Protein 6T0Y (pdb70)

GO terms:
  GO:0004731 purine-nucleoside phosphorylase activity (F, IDA)
  GO:0017061 S-methyl-5-thioadenosine phosphorylase activity (F, IDA)
  GO:0004000 adenosine deaminase activity (F, IDA)

Nearest PDB structures (foldseek):
  6t0y-assembly1_A  TM=1.004E+00  e=3.993E-66  Geobacillus stearothermophilus
  7fbg-assembly1_A  TM=9.798E-01  e=3.174E-40  Bacillus cereus ATCC 14579
  6dzd-assembly2_B  TM=9.592E-01  e=5.217E-40  Bacillus licheniformis
  7f3v-assembly4_D  TM=8.647E-01  e=2.049E-24  Escherichia coli
  1xfj-assembly1_A  TM=8.871E-01  e=2.459E-23  Caulobacter vibrioides

Foldseek 3Di:
DFQFDDDPDFWTARNDVLQPQKGWTKGWQADFPWDDQAHGLFQDPPQPTDLVRNLRSLCVVCVVSVQGLQQEAAALQPQAQDEEEDDSVRRPQCSRPVVRHHYDFFKYKYQDFSHKYKYWDAAWKWKWKDLNVSSMIMIGTHDLRNLLNLNLLVVLVCCCPVVVDHLQSMAMEIDAHAFLVQDKDFPVSQVSLVVLADPVDDAQWDAPDVGIISGGVQVSSVRNSVVSPNDPVRYHYGPHYSLVPVVTGHHCRNSVRRHGIMMTIIGGHD

Secondary structure (DSSP, 8-state):
--SEEE-SSSEEEE--GGGTTSEEEEE-S-SSS--GGG-S----SSSS--HHHHHHHHHHHHHHHT--GGGEE-B---SS--EEE--GGGTTTTTS-GGGSBTT-SEEEESSSS-EEEEEESSSEEEEEEETTTTEEEEEEE-HHHHHTTHHHHHHHHHHHTT---GGG-EEEE--B--TTT-EE-HHHHHHHGGGS-TTPPPSEEEEETTEEEE-HHHHHHHHHHHTT--GGGEEE---BTTT-TTT---TTTTTT----EEEEEE---

Organism: Geobacillus stearothermophilus (strain DSM 13240 / CIP 106956 / 10) (NCBI:txid272567)

Structure (mmCIF, N/CA/C/O backbone):
data_6T0Y
#
_entry.id   6T0Y
#
_cell.length_a   41.780
_cell.length_b   48.636
_cell.length_c   134.750
_cell.angle_alpha   90.000
_cell.angle_beta   90.000
_cell.angle_gamma   90.000
#
_symmetry.space_group_name_H-M   'P 21 21 21'
#
loop_
_entity.id
_entity.type
_entity.pdbx_description
1 polymer 'Polyphenol oxidase'
2 non-polymer 'ZINC ION'
3 water water
#
loop_
_atom_site.group_PDB
_atom_site.id
_atom_site.type_symbol
_atom_site.label_atom_id
_atom_site.label_alt_id
_atom_site.label_comp_id
_atom_site.label_asym_id
_atom_site.label_entity_id
_atom_site.label_seq_id
_atom_site.pdbx_PDB_ins_code
_atom_site.Cartn_x
_atom_site.Cartn_y
_atom_site.Cartn_z
_atom_site.occupancy
_atom_site.B_iso_or_equiv
_atom_site.auth_seq_id
_atom_site.auth_comp_id
_atom_site.auth_asym_id
_atom_site.auth_atom_id
_atom_site.pdbx_PDB_model_num
ATOM 1 N N . PRO A 1 3 ? 4.182 -2.028 21.710 1.00 53.35 2 PRO A N 1
ATOM 2 C CA . PRO A 1 3 ? 4.330 -0.989 20.676 1.00 45.47 2 PRO A CA 1
ATOM 3 C C . PRO A 1 3 ? 5.706 -0.327 20.663 1.00 37.21 2 PRO A C 1
ATOM 4 O O . PRO A 1 3 ? 6.347 -0.186 21.705 1.00 36.68 2 PRO A O 1
ATOM 15 N N . ASP A 1 4 ? 6.157 0.080 19.479 1.00 32.46 3 ASP A N 1
ATOM 16 C CA . ASP A 1 4 ? 7.485 0.661 19.365 1.00 27.37 3 ASP A CA 1
ATOM 17 C C . ASP A 1 4 ? 7.553 1.968 20.144 1.00 24.70 3 ASP A C 1
ATOM 18 O O . ASP A 1 4 ? 6.562 2.689 20.283 1.00 24.22 3 ASP A O 1
ATOM 27 N N . ILE A 1 5 ? 8.741 2.262 20.670 1.00 22.36 4 ILE A N 1
ATOM 28 C CA . ILE A 1 5 ? 8.929 3.501 21.406 1.00 22.30 4 ILE A CA 1
ATOM 29 C C . ILE A 1 5 ? 8.824 4.729 20.512 1.00 19.77 4 ILE A C 1
ATOM 30 O O . ILE A 1 5 ? 8.600 5.829 21.019 1.00 22.26 4 ILE A O 1
ATOM 46 N N . PHE A 1 6 ? 9.005 4.586 19.200 1.00 15.75 5 PHE A N 1
ATOM 47 C CA . PHE A 1 6 ? 8.858 5.701 18.269 1.00 14.77 5 PHE A CA 1
ATOM 48 C C . PHE A 1 6 ? 7.534 5.540 17.551 1.00 16.77 5 PHE A C 1
ATOM 49 O O . PHE A 1 6 ? 7.322 4.547 16.840 1.00 18.37 5 PHE A O 1
ATOM 66 N N . GLN A 1 7 ? 6.647 6.496 17.765 1.00 17.38 6 GLN A N 1
ATOM 67 C CA . GLN A 1 7 ? 5.261 6.395 17.343 1.00 19.17 6 GLN A CA 1
ATOM 68 C C . GLN A 1 7 ? 4.928 7.499 16.351 1.00 16.29 6 GLN A C 1
ATOM 69 O O . GLN A 1 7 ? 5.299 8.659 16.546 1.00 16.71 6 GLN A O 1
ATOM 83 N N . GLN A 1 8 ? 4.178 7.141 15.314 1.00 18.51 7 GLN A N 1
ATOM 84 C CA . GLN A 1 8 ? 3.833 8.073 14.249 1.00 20.39 7 GLN A CA 1
ATOM 85 C C . GLN A 1 8 ? 2.933 9.201 14.742 1.00 20.17 7 GLN A C 1
ATOM 86 O O . GLN A 1 8 ? 1.868 8.960 15.314 1.00 20.78 7 GLN A O 1
ATOM 100 N N . GLU A 1 9 ? 3.323 10.433 14.439 1.00 21.83 8 GLU A N 1
ATOM 101 C CA . GLU A 1 9 ? 2.516 11.613 14.690 1.00 24.06 8 GLU A CA 1
ATOM 102 C C . GLU A 1 9 ? 1.644 11.918 13.471 1.00 24.88 8 GLU A C 1
ATOM 103 O O . GLU A 1 9 ? 1.634 11.185 12.483 1.00 24.30 8 GLU A O 1
ATOM 115 N N . ALA A 1 10 ? 0.918 13.038 13.527 1.00 27.73 9 ALA A N 1
ATOM 116 C CA . ALA A 1 10 ? -0.031 13.374 12.465 1.00 28.97 9 ALA A CA 1
ATOM 117 C C . ALA A 1 10 ? 0.649 13.745 11.146 1.00 28.24 9 ALA A C 1
ATOM 118 O O . ALA A 1 10 ? 0.018 13.649 10.088 1.00 26.04 9 ALA A O 1
ATOM 125 N N . ARG A 1 11 ? 1.914 14.169 11.176 1.00 26.54 10 ARG A N 1
ATOM 126 C CA . ARG A 1 11 ? 2.667 14.421 9.950 1.00 25.42 10 ARG A CA 1
ATOM 127 C C . ARG A 1 11 ? 3.895 13.524 9.873 1.00 23.24 10 ARG A C 1
ATOM 128 O O . ARG A 1 11 ? 3.909 12.439 10.464 1.00 22.95 10 ARG A O 1
ATOM 149 N N . GLY A 1 12 ? 4.923 13.967 9.150 1.00 21.15 11 GLY A N 1
ATOM 150 C CA . GLY A 1 12 ? 6.018 13.112 8.757 1.00 18.11 11 GLY A CA 1
ATOM 151 C C . GLY A 1 12 ? 7.079 12.975 9.822 1.00 14.75 11 GLY A C 1
ATOM 152 O O . GLY A 1 12 ? 8.271 13.203 9.535 1.00 14.43 11 GLY A O 1
ATOM 156 N N . TRP A 1 13 ? 6.674 12.542 11.030 1.00 15.53 12 TRP A N 1
ATOM 157 C CA . TRP A 1 13 ? 7.633 12.278 12.088 1.00 13.10 12 TRP A CA 1
ATOM 158 C C . TRP A 1 13 ? 7.123 11.299 13.132 1.00 12.07 12 TRP A C 1
ATOM 159 O O . TRP A 1 13 ? 5.919 11.090 13.293 1.00 14.48 12 TRP A O 1
ATOM 180 N N . LEU A 1 14 ? 8.082 10.661 13.788 1.00 10.47 13 LEU A N 1
ATOM 181 C CA . LEU A 1 14 ? 7.845 9.726 14.870 1.00 11.21 13 LEU A CA 1
ATOM 182 C C . LEU A 1 14 ? 8.306 10.363 16.171 1.00 10.78 13 LEU A C 1
ATOM 183 O O . LEU A 1 14 ? 9.433 10.838 16.265 1.00 12.15 13 LEU A O 1
ATOM 199 N N . ARG A 1 15 ? 7.442 10.372 17.170 1.00 11.68 14 ARG A N 1
ATOM 200 C CA . ARG A 1 15 ? 7.795 10.907 18.475 1.00 12.96 14 ARG A CA 1
ATOM 201 C C . ARG A 1 15 ? 8.393 9.805 19.334 1.00 13.34 14 ARG A C 1
ATOM 202 O O . ARG A 1 15 ? 7.927 8.668 19.303 1.00 15.44 14 ARG A O 1
ATOM 223 N N . CYS A 1 16 ? 9.443 10.141 20.079 1.00 13.55 15 CYS A N 1
ATOM 224 C CA . CYS A 1 16 ? 9.978 9.207 21.060 1.00 17.00 15 CYS A CA 1
ATOM 225 C C . CYS A 1 16 ? 9.027 9.159 22.247 1.00 20.21 15 CYS A C 1
ATOM 226 O O . CYS A 1 16 ? 8.888 10.142 22.982 1.00 24.31 15 CYS A O 1
ATOM 234 N N . GLY A 1 17 ? 8.370 8.022 22.432 1.00 18.02 16 GLY A N 1
ATOM 235 C CA . GLY A 1 17 ? 7.349 7.858 23.443 1.00 19.79 16 GLY A CA 1
ATOM 236 C C . GLY A 1 17 ? 7.820 7.236 24.737 1.00 19.43 16 GLY A C 1
ATOM 237 O O . GLY A 1 17 ? 6.987 6.916 25.595 1.00 22.40 16 GLY A O 1
ATOM 241 N N . ALA A 1 18 ? 9.117 7.038 24.905 1.00 18.14 17 ALA A N 1
ATOM 242 C CA . ALA A 1 18 ? 9.620 6.504 26.161 1.00 19.01 17 ALA A CA 1
ATOM 243 C C . ALA A 1 18 ? 9.356 7.507 27.279 1.00 19.75 17 ALA A C 1
ATOM 244 O O . ALA A 1 18 ? 9.634 8.697 27.110 1.00 18.56 17 ALA A O 1
ATOM 251 N N . PRO A 1 19 ? 8.835 7.073 28.424 1.00 19.35 18 PRO A N 1
ATOM 252 C CA . PRO A 1 19 ? 8.365 8.023 29.448 1.00 20.47 18 PRO A CA 1
ATOM 253 C C . PRO A 1 19 ? 9.409 9.042 29.872 1.00 17.79 18 PRO A C 1
ATOM 254 O O . PRO A 1 19 ? 9.063 10.209 30.091 1.00 17.40 18 PRO A O 1
ATOM 265 N N . PRO A 1 20 ? 10.686 8.676 30.029 1.00 15.86 19 PRO A N 1
ATOM 266 C CA . PRO A 1 20 ? 11.660 9.682 30.500 1.00 15.52 19 PRO A CA 1
ATOM 267 C C . PRO A 1 20 ? 11.896 10.832 29.522 1.00 14.36 19 PRO A C 1
ATOM 268 O O . PRO A 1 20 ? 12.496 11.843 29.910 1.00 15.32 19 PRO A O 1
ATOM 279 N N . PHE A 1 21 ? 11.484 10.700 28.265 1.00 14.00 20 PHE A N 1
ATOM 280 C CA . PHE A 1 21 ? 11.629 11.749 27.266 1.00 13.25 20 PHE A CA 1
ATOM 281 C C . PHE A 1 21 ? 10.386 12.618 27.148 1.00 14.98 20 PHE A C 1
ATOM 282 O O . PHE A 1 21 ? 10.328 13.476 26.262 1.00 16.35 20 PHE A O 1
ATOM 299 N N . ALA A 1 22 ? 9.420 12.464 28.063 1.00 16.36 21 ALA A N 1
ATOM 300 C CA . ALA A 1 22 ? 8.164 13.210 27.964 1.00 18.82 21 ALA A CA 1
ATOM 301 C C . ALA A 1 22 ? 8.360 14.714 28.142 1.00 20.27 21 ALA A C 1
ATOM 302 O O . ALA A 1 22 ? 7.537 15.502 27.664 1.00 22.87 21 ALA A O 1
ATOM 309 N N . GLY A 1 23 ? 9.405 15.135 28.842 1.00 18.64 22 GLY A N 1
ATOM 310 C CA . GLY A 1 23 ? 9.710 16.541 29.019 1.00 19.91 22 GLY A CA 1
ATOM 311 C C . GLY A 1 23 ? 10.491 17.178 27.895 1.00 19.43 22 GLY A C 1
ATOM 312 O O . GLY A 1 23 ? 10.854 18.358 27.968 1.00 21.67 22 GLY A O 1
ATOM 316 N N . ALA A 1 24 ? 10.723 16.443 26.819 1.00 15.74 23 ALA A N 1
ATOM 317 C CA . ALA A 1 24 ? 11.535 16.926 25.725 1.00 13.25 23 ALA A CA 1
ATOM 318 C C . ALA A 1 24 ? 10.770 16.812 24.419 1.00 14.01 23 ALA A C 1
ATOM 319 O O . ALA A 1 24 ? 9.818 16.044 24.286 1.00 15.87 23 ALA A O 1
ATOM 326 N N . VAL A 1 25 ? 11.196 17.618 23.459 1.00 12.29 24 VAL A N 1
ATOM 327 C CA . VAL A 1 25 ? 10.789 17.484 22.066 1.00 12.39 24 VAL A CA 1
ATOM 328 C C . VAL A 1 25 ? 11.785 16.528 21.427 1.00 12.05 24 VAL A C 1
ATOM 329 O O . VAL A 1 25 ? 12.941 16.888 21.205 1.00 13.36 24 VAL A O 1
ATOM 342 N N . ALA A 1 26 ? 11.361 15.301 21.151 1.00 11.96 25 ALA A N 1
ATOM 343 C CA . ALA A 1 26 ? 12.293 14.276 20.703 1.00 10.75 25 ALA A CA 1
ATOM 344 C C . ALA A 1 26 ? 11.647 13.358 19.681 1.00 11.14 25 ALA A C 1
ATOM 345 O O . ALA A 1 26 ? 10.526 12.886 19.878 1.00 11.86 25 ALA A O 1
ATOM 352 N N . GLY A 1 27 ? 12.370 13.072 18.609 1.00 8.84 26 GLY A N 1
ATOM 353 C CA . GLY A 1 27 ? 11.764 12.314 17.539 1.00 9.49 26 GLY A CA 1
ATOM 354 C C . GLY A 1 27 ? 12.705 12.109 16.382 1.00 7.87 26 GLY A C 1
ATOM 355 O O . GLY A 1 27 ? 13.890 12.449 16.437 1.00 7.79 26 GLY A O 1
ATOM 359 N N . LEU A 1 28 ? 12.147 11.509 15.339 1.00 9.14 27 LEU A N 1
ATOM 360 C CA . LEU A 1 28 ? 12.849 11.188 14.103 1.00 8.54 27 LEU A CA 1
ATOM 361 C C . LEU A 1 28 ? 11.847 11.444 12.987 1.00 8.46 27 LEU A C 1
ATOM 362 O O . LEU A 1 28 ? 10.724 10.958 13.049 1.00 9.94 27 LEU A O 1
ATOM 378 N N . THR A 1 29 ? 12.257 12.158 11.949 1.00 7.84 28 THR A N 1
ATOM 379 C CA . THR A 1 29 ? 11.369 12.366 10.828 1.00 8.38 28 THR A CA 1
ATOM 380 C C . THR A 1 29 ? 11.231 11.089 10.005 1.00 8.34 28 THR A C 1
ATOM 381 O O . THR A 1 29 ? 12.056 10.173 10.062 1.00 8.87 28 THR A O 1
ATOM 392 N N . THR A 1 30 ? 10.170 11.046 9.209 1.00 8.75 29 THR A N 1
ATOM 393 C CA . THR A 1 30 ? 9.991 10.047 8.161 1.00 8.65 29 THR A CA 1
ATOM 394 C C . THR A 1 30 ? 10.151 10.735 6.807 1.00 8.94 29 THR A C 1
ATOM 395 O O . THR A 1 30 ? 10.345 11.936 6.719 1.00 10.01 29 THR A O 1
ATOM 406 N N . LYS A 1 31 ? 10.115 9.950 5.745 1.00 8.82 30 LYS A N 1
ATOM 407 C CA . LYS A 1 31 ? 10.545 10.460 4.445 1.00 8.65 30 LYS A CA 1
ATOM 408 C C . LYS A 1 31 ? 9.491 11.282 3.711 1.00 7.74 30 LYS A C 1
ATOM 409 O O . LYS A 1 31 ? 9.802 11.852 2.660 1.00 8.78 30 LYS A O 1
ATOM 428 N N . HIS A 1 32 ? 8.284 11.398 4.246 1.00 8.30 31 HIS A N 1
ATOM 429 C CA . HIS A 1 32 ? 7.185 12.018 3.520 1.00 9.46 31 HIS A CA 1
ATOM 430 C C . HIS A 1 32 ? 6.853 13.416 4.018 1.00 9.36 31 HIS A C 1
ATOM 431 O O . HIS A 1 32 ? 7.084 13.766 5.176 1.00 11.89 31 HIS A O 1
ATOM 445 N N . GLY A 1 33 ? 6.294 14.208 3.109 1.00 9.60 32 GLY A N 1
ATOM 446 C CA . GLY A 1 33 ? 5.798 15.519 3.437 1.00 9.99 32 GLY A CA 1
ATOM 447 C C . GLY A 1 33 ? 6.664 16.668 3.000 1.00 9.74 32 GLY A C 1
ATOM 448 O O . GLY A 1 33 ? 6.375 17.811 3.381 1.00 10.73 32 GLY A O 1
ATOM 452 N N . GLY A 1 34 ? 7.716 16.411 2.223 1.00 10.46 33 GLY A N 1
ATOM 453 C CA . GLY A 1 34 ? 8.671 17.426 1.862 1.00 10.19 33 GLY A CA 1
ATOM 454 C C . GLY A 1 34 ? 8.613 17.860 0.414 1.00 10.10 33 GLY A C 1
ATOM 455 O O . GLY A 1 34 ? 7.643 17.628 -0.308 1.00 11.01 33 GLY A O 1
ATOM 459 N N . GLU A 1 35 ? 9.679 18.532 0.016 1.00 10.63 34 GLU A N 1
ATOM 460 C CA . GLU A 1 35 ? 9.835 19.212 -1.250 1.00 12.35 34 GLU A CA 1
ATOM 461 C C . GLU A 1 35 ? 10.873 18.573 -2.161 1.00 11.73 34 GLU A C 1
ATOM 462 O O . GLU A 1 35 ? 10.973 18.976 -3.326 1.00 13.05 34 GLU A O 1
ATOM 474 N N . SER A 1 36 ? 11.658 17.619 -1.679 1.00 9.54 35 SER A N 1
ATOM 475 C CA . SER A 1 36 ? 12.756 17.091 -2.465 1.00 9.15 35 SER A CA 1
ATOM 476 C C . SER A 1 36 ? 12.277 16.022 -3.435 1.00 10.46 35 SER A C 1
ATOM 477 O O . SER A 1 36 ? 11.220 15.428 -3.268 1.00 11.38 35 SER A O 1
ATOM 485 N N . LYS A 1 37 ? 13.101 15.745 -4.440 1.00 11.08 36 LYS A N 1
ATOM 486 C CA . LYS A 1 37 ? 12.690 14.918 -5.566 1.00 12.90 36 LYS A CA 1
ATOM 487 C C . LYS A 1 37 ? 13.684 13.799 -5.844 1.00 11.39 36 LYS A C 1
ATOM 488 O O . LYS A 1 37 ? 14.801 13.767 -5.315 1.00 11.57 36 LYS A O 1
ATOM 507 N N . GLY A 1 38 ? 13.247 12.849 -6.658 1.00 12.50 37 GLY A N 1
ATOM 508 C CA . GLY A 1 38 ? 14.121 11.806 -7.124 1.00 13.39 37 GLY A CA 1
ATOM 509 C C . GLY A 1 38 ? 14.542 10.934 -5.972 1.00 10.84 37 GLY A C 1
ATOM 510 O O . GLY A 1 38 ? 13.707 10.486 -5.176 1.00 11.55 37 GLY A O 1
ATOM 514 N N . PRO A 1 39 ? 15.844 10.673 -5.840 1.00 11.07 38 PRO A N 1
ATOM 515 C CA . PRO A 1 39 ? 16.284 9.762 -4.782 1.00 10.17 38 PRO A CA 1
ATOM 516 C C . PRO A 1 39 ? 16.085 10.349 -3.399 1.00 8.00 38 PRO A C 1
ATOM 517 O O . PRO A 1 39 ? 16.139 9.626 -2.397 1.00 9.20 38 PRO A O 1
ATOM 528 N N . PHE A 1 40 ? 15.858 11.645 -3.323 1.00 7.73 39 PHE A N 1
ATOM 529 C CA . PHE A 1 40 ? 15.688 12.347 -2.074 1.00 7.55 39 PHE A CA 1
ATOM 530 C C . PHE A 1 40 ? 14.227 12.506 -1.676 1.00 7.89 39 PHE A C 1
ATOM 531 O O . PHE A 1 40 ? 13.944 13.139 -0.657 1.00 9.27 39 PHE A O 1
ATOM 548 N N . ALA A 1 41 ? 13.288 11.941 -2.434 1.00 8.02 40 ALA A N 1
ATOM 549 C CA . ALA A 1 41 ? 11.873 12.199 -2.205 1.00 8.97 40 ALA A CA 1
ATOM 550 C C . ALA A 1 41 ? 11.425 11.667 -0.847 1.00 9.40 40 ALA A C 1
ATOM 551 O O . ALA A 1 41 ? 11.613 10.487 -0.564 1.00 9.54 40 ALA A O 1
ATOM 558 N N . SER A 1 42 ? 10.758 12.498 -0.030 1.00 9.00 41 SER A N 1
ATOM 559 C CA . SER A 1 42 ? 10.606 13.936 -0.239 1.00 9.06 41 SER A CA 1
ATOM 560 C C . SER A 1 42 ? 11.102 14.807 0.922 1.00 8.91 41 SER A C 1
ATOM 561 O O . SER A 1 42 ? 11.534 15.934 0.692 1.00 9.46 41 SER A O 1
ATOM 569 N N . LEU A 1 43 ? 11.055 14.310 2.159 1.00 8.38 42 LEU A N 1
ATOM 570 C CA . LEU A 1 43 ? 11.471 15.110 3.308 1.00 7.78 42 LEU A CA 1
ATOM 571 C C . LEU A 1 43 ? 12.937 14.841 3.650 1.00 7.83 42 LEU A C 1
ATOM 572 O O . LEU A 1 43 ? 13.290 14.409 4.743 1.00 8.76 42 LEU A O 1
ATOM 588 N N . ASN A 1 44 ? 13.800 15.102 2.677 1.00 7.45 43 ASN A N 1
ATOM 589 C CA . ASN A 1 44 ? 15.232 14.988 2.899 1.00 7.24 43 ASN A CA 1
ATOM 590 C C . ASN A 1 44 ? 15.713 16.141 3.756 1.00 6.67 43 ASN A C 1
ATOM 591 O O . ASN A 1 44 ? 15.590 17.310 3.386 1.00 7.62 43 ASN A O 1
ATOM 602 N N . MET A 1 45 ? 16.278 15.808 4.893 1.00 6.95 44 MET A N 1
ATOM 603 C CA . MET A 1 45 ? 16.774 16.802 5.825 1.00 7.86 44 MET A CA 1
ATOM 604 C C . MET A 1 45 ? 18.264 17.042 5.721 1.00 7.10 44 MET A C 1
ATOM 605 O O . MET A 1 45 ? 18.781 17.892 6.429 1.00 8.60 44 MET A O 1
ATOM 619 N N . GLY A 1 46 ? 18.984 16.262 4.901 1.00 7.17 45 GLY A N 1
ATOM 620 C CA . GLY A 1 46 ? 20.428 16.333 4.854 1.00 8.18 45 GLY A CA 1
ATOM 621 C C . GLY A 1 46 ? 20.912 17.349 3.839 1.00 7.16 45 GLY A C 1
ATOM 622 O O . GLY A 1 46 ? 20.521 17.305 2.674 1.00 7.55 45 GLY A O 1
ATOM 626 N N . LEU A 1 47 ? 21.771 18.262 4.290 1.00 9.24 46 LEU A N 1
ATOM 627 C CA . LEU A 1 47 ? 22.390 19.291 3.454 1.00 9.73 46 LEU A CA 1
ATOM 628 C C . LEU A 1 47 ? 23.667 18.816 2.769 1.00 9.30 46 LEU A C 1
ATOM 629 O O . LEU A 1 47 ? 24.217 19.542 1.927 1.00 10.79 46 LEU A O 1
ATOM 645 N N . HIS A 1 48 ? 24.124 17.613 3.080 1.00 9.41 47 HIS A N 1
ATOM 646 C CA . HIS A 1 48 ? 25.422 17.100 2.690 1.00 12.16 47 HIS A CA 1
ATOM 647 C C . HIS A 1 48 ? 25.332 15.894 1.770 1.00 12.32 47 HIS A C 1
ATOM 648 O O . HIS A 1 48 ? 26.279 15.109 1.714 1.00 14.71 47 HIS A O 1
ATOM 662 N N . VAL A 1 49 ? 24.227 15.724 1.042 1.00 9.32 48 VAL A N 1
ATOM 663 C CA . VAL A 1 49 ? 24.018 14.522 0.241 1.00 10.21 48 VAL A CA 1
ATOM 664 C C . VAL A 1 49 ? 23.791 14.821 -1.235 1.00 9.21 48 VAL A C 1
ATOM 665 O O . VAL A 1 49 ? 23.465 13.913 -1.995 1.00 10.00 48 VAL A O 1
ATOM 678 N N . GLY A 1 50 ? 23.941 16.068 -1.654 1.00 8.96 49 GLY A N 1
ATOM 679 C CA . GLY A 1 50 ? 23.817 16.396 -3.057 1.00 10.01 49 GLY A CA 1
ATOM 680 C C . GLY A 1 50 ? 22.433 16.799 -3.499 1.00 9.90 49 GLY A C 1
ATOM 681 O O . GLY A 1 50 ? 22.195 16.888 -4.701 1.00 11.84 49 GLY A O 1
ATOM 685 N N . ASP A 1 51 ? 21.522 17.065 -2.569 1.00 8.19 50 ASP A N 1
ATOM 686 C CA . ASP A 1 51 ? 20.193 17.550 -2.889 1.00 8.45 50 ASP A CA 1
ATOM 687 C C . ASP A 1 51 ? 20.228 19.066 -3.081 1.00 9.13 50 ASP A C 1
ATOM 688 O O . ASP A 1 51 ? 21.204 19.753 -2.768 1.00 10.00 50 ASP A O 1
ATOM 697 N N . ASP A 1 52 ? 19.127 19.577 -3.601 1.00 10.47 51 ASP A N 1
ATOM 698 C CA . ASP A 1 52 ? 18.941 21.011 -3.752 1.00 11.65 51 ASP A CA 1
ATOM 699 C C . ASP A 1 52 ? 18.810 21.669 -2.376 1.00 10.81 51 ASP A C 1
ATOM 700 O O . ASP A 1 52 ? 17.892 21.354 -1.616 1.00 10.50 51 ASP A O 1
ATOM 709 N N . ARG A 1 53 ? 19.684 22.637 -2.085 1.00 10.92 52 ARG A N 1
ATOM 710 C CA . ARG A 1 53 ? 19.710 23.248 -0.758 1.00 11.77 52 ARG A CA 1
ATOM 711 C C . ARG A 1 53 ? 18.404 23.959 -0.440 1.00 10.78 52 ARG A C 1
ATOM 712 O O . ARG A 1 53 ? 17.927 23.915 0.702 1.00 11.09 52 ARG A O 1
ATOM 733 N N . THR A 1 54 ? 17.789 24.598 -1.436 1.00 11.35 53 THR A N 1
ATOM 734 C CA . THR A 1 54 ? 16.520 25.270 -1.181 1.00 12.84 53 THR A CA 1
ATOM 735 C C . THR A 1 54 ? 15.456 24.277 -0.743 1.00 10.00 53 THR A C 1
ATOM 736 O O . THR A 1 54 ? 14.696 24.541 0.201 1.00 11.18 53 THR A O 1
ATOM 747 N N . ASP A 1 55 ? 15.394 23.116 -1.397 1.00 9.64 54 ASP A N 1
ATOM 748 C CA . ASP A 1 55 ? 14.430 22.098 -1.004 1.00 10.24 54 ASP A CA 1
ATOM 749 C C . ASP A 1 55 ? 14.707 21.622 0.416 1.00 8.79 54 ASP A C 1
ATOM 750 O O . ASP A 1 55 ? 13.788 21.522 1.229 1.00 8.41 54 ASP A O 1
ATOM 759 N N . VAL A 1 56 ? 15.976 21.364 0.742 1.00 8.31 55 VAL A N 1
ATOM 760 C CA . VAL A 1 56 ? 16.301 20.854 2.072 1.00 8.65 55 VAL A CA 1
ATOM 761 C C . VAL A 1 56 ? 15.974 21.878 3.150 1.00 7.77 55 VAL A C 1
ATOM 762 O O . VAL A 1 56 ? 15.417 21.535 4.195 1.00 8.26 55 VAL A O 1
ATOM 775 N N . VAL A 1 57 ? 16.316 23.141 2.927 1.00 8.58 56 VAL A N 1
ATOM 776 C CA . VAL A 1 57 ? 16.002 24.158 3.920 1.00 9.32 56 VAL A CA 1
ATOM 777 C C . VAL A 1 57 ? 14.500 24.281 4.103 1.00 9.77 56 VAL A C 1
ATOM 778 O O . VAL A 1 57 ? 14.010 24.430 5.226 1.00 9.32 56 VAL A O 1
ATOM 791 N N . ASN A 1 58 ? 13.732 24.186 3.008 1.00 8.87 57 ASN A N 1
ATOM 792 C CA . ASN A 1 58 ? 12.280 24.211 3.125 1.00 9.99 57 ASN A CA 1
ATOM 793 C C . ASN A 1 58 ? 11.756 23.004 3.894 1.00 9.50 57 ASN A C 1
ATOM 794 O O . ASN A 1 58 ? 10.807 23.135 4.673 1.00 10.16 57 ASN A O 1
ATOM 805 N N . ASN A 1 59 ? 12.360 21.831 3.704 1.00 8.16 58 ASN A N 1
ATOM 806 C CA . ASN A 1 59 ? 11.987 20.656 4.485 1.00 8.55 58 ASN A CA 1
ATOM 807 C C . ASN A 1 59 ? 12.262 20.874 5.964 1.00 10.23 58 ASN A C 1
ATOM 808 O O . ASN A 1 59 ? 11.443 20.526 6.819 1.00 9.67 58 ASN A O 1
ATOM 819 N N . ARG A 1 60 ? 13.398 21.492 6.280 1.00 8.99 59 ARG A N 1
ATOM 820 C CA . ARG A 1 60 ? 13.715 21.802 7.667 1.00 8.85 59 ARG A CA 1
ATOM 821 C C . ARG A 1 60 ? 12.742 22.820 8.244 1.00 9.95 59 ARG A C 1
ATOM 822 O O . ARG A 1 60 ? 12.295 22.666 9.385 1.00 11.58 59 ARG A O 1
ATOM 843 N N . ARG A 1 61 ? 12.408 23.866 7.475 1.00 10.46 60 ARG A N 1
ATOM 844 C CA A ARG A 1 61 ? 11.413 24.830 7.928 0.48 12.45 60 ARG A CA 1
ATOM 845 C CA B ARG A 1 61 ? 11.414 24.829 7.931 0.52 12.37 60 ARG A CA 1
ATOM 846 C C . ARG A 1 61 ? 10.068 24.164 8.171 1.00 12.45 60 ARG A C 1
ATOM 847 O O . ARG A 1 61 ? 9.332 24.561 9.083 1.00 13.99 60 ARG A O 1
ATOM 888 N N . ARG A 1 62 ? 9.735 23.151 7.381 1.00 11.91 61 ARG A N 1
ATOM 889 C CA A ARG A 1 62 ? 8.455 22.449 7.590 0.79 13.72 61 ARG A CA 1
ATOM 890 C CA B ARG A 1 62 ? 8.490 22.431 7.583 0.21 13.72 61 ARG A CA 1
ATOM 891 C C . ARG A 1 62 ? 8.457 21.694 8.917 1.00 12.67 61 ARG A C 1
ATOM 892 O O . ARG A 1 62 ? 7.475 21.776 9.670 1.00 14.04 61 ARG A O 1
ATOM 933 N N . LEU A 1 63 ? 9.525 20.958 9.218 1.00 11.42 62 LEU A N 1
ATOM 934 C CA . LEU A 1 63 ? 9.621 20.326 10.525 1.00 11.59 62 LEU A CA 1
ATOM 935 C C . LEU A 1 63 ? 9.560 21.368 11.632 1.00 11.08 62 LEU A C 1
ATOM 936 O O . LEU A 1 63 ? 8.898 21.161 12.649 1.00 11.88 62 LEU A O 1
ATOM 952 N N . ALA A 1 64 ? 10.257 22.489 11.459 1.00 11.40 63 ALA A N 1
ATOM 953 C CA . ALA A 1 64 ? 10.236 23.536 12.468 1.00 12.80 63 ALA A CA 1
ATOM 954 C C . ALA A 1 64 ? 8.810 23.984 12.751 1.00 14.73 63 ALA A C 1
ATOM 955 O O . ALA A 1 64 ? 8.449 24.238 13.903 1.00 16.69 63 ALA A O 1
ATOM 962 N N . GLU A 1 65 ? 7.982 24.070 11.713 1.00 16.48 64 GLU A N 1
ATOM 963 C CA . GLU A 1 65 ? 6.575 24.409 11.901 1.00 18.73 64 GLU A CA 1
ATOM 964 C C . GLU A 1 65 ? 5.820 23.299 12.626 1.00 17.27 64 GLU A C 1
ATOM 965 O O . GLU A 1 65 ? 5.049 23.570 13.551 1.00 19.32 64 GLU A O 1
ATOM 977 N N . TRP A 1 66 ? 6.049 22.042 12.247 1.00 15.83 65 TRP A N 1
ATOM 978 C CA . TRP A 1 66 ? 5.364 20.941 12.917 1.00 16.25 65 TRP A CA 1
ATOM 979 C C . TRP A 1 66 ? 5.706 20.902 14.406 1.00 15.56 65 TRP A C 1
ATOM 980 O O . TRP A 1 66 ? 4.844 20.608 15.243 1.00 18.66 65 TRP A O 1
ATOM 1001 N N . LEU A 1 67 ? 6.953 21.188 14.754 1.00 14.02 66 LEU A N 1
ATOM 1002 C CA . LEU A 1 67 ? 7.428 21.129 16.122 1.00 14.45 66 LEU A CA 1
ATOM 1003 C C . LEU A 1 67 ? 7.254 22.443 16.868 1.00 15.21 66 LEU A C 1
ATOM 1004 O O . LEU A 1 67 ? 7.497 22.481 18.078 1.00 16.31 66 LEU A O 1
ATOM 1020 N N . ALA A 1 68 ? 6.867 23.520 16.188 1.00 15.98 67 ALA A N 1
ATOM 1021 C CA . ALA A 1 68 ? 6.899 24.856 16.785 1.00 16.92 67 ALA A CA 1
ATOM 1022 C C . ALA A 1 68 ? 8.242 25.110 17.468 1.00 16.72 67 ALA A C 1
ATOM 1023 O O . ALA A 1 68 ? 8.319 25.517 18.628 1.00 18.22 67 ALA A O 1
ATOM 1030 N N . PHE A 1 69 ? 9.314 24.841 16.726 1.00 15.20 68 PHE A N 1
ATOM 1031 C CA . PHE A 1 69 ? 10.683 24.946 17.232 1.00 15.21 68 PHE A CA 1
ATOM 1032 C C . PHE A 1 69 ? 11.501 25.528 16.087 1.00 14.02 68 PHE A C 1
ATOM 1033 O O . PHE A 1 69 ? 11.998 24.795 15.218 1.00 13.08 68 PHE A O 1
ATOM 1050 N N . PRO A 1 70 ? 11.626 26.857 16.034 1.00 15.69 69 PRO A N 1
ATOM 1051 C CA . PRO A 1 70 ? 12.184 27.514 14.848 1.00 14.88 69 PRO A CA 1
ATOM 1052 C C . PRO A 1 70 ? 13.569 27.018 14.462 1.00 13.21 69 PRO A C 1
ATOM 1053 O O . PRO A 1 70 ? 14.413 26.709 15.310 1.00 12.76 69 PRO A O 1
ATOM 1064 N N . LEU A 1 71 ? 13.793 26.976 13.148 1.00 13.29 70 LEU A N 1
ATOM 1065 C CA . LEU A 1 71 ? 15.053 26.518 12.574 1.00 12.61 70 LEU A CA 1
ATOM 1066 C C . LEU A 1 71 ? 16.246 27.321 13.069 1.00 12.15 70 LEU A C 1
ATOM 1067 O O . LEU A 1 71 ? 17.350 26.782 13.167 1.00 12.27 70 LEU A O 1
ATOM 1083 N N . GLU A 1 72 ? 16.052 28.595 13.401 1.00 14.24 71 GLU A N 1
ATOM 1084 C CA . GLU A 1 72 ? 17.131 29.411 13.947 1.00 15.05 71 GLU A CA 1
ATOM 1085 C C . GLU A 1 72 ? 17.627 28.919 15.304 1.00 13.11 71 GLU A C 1
ATOM 1086 O O . GLU A 1 72 ? 18.688 29.363 15.754 1.00 15.21 71 GLU A O 1
ATOM 1098 N N . ARG A 1 73 ? 16.912 28.003 15.953 1.00 11.83 72 ARG A N 1
ATOM 1099 C CA . ARG A 1 73 ? 17.303 27.471 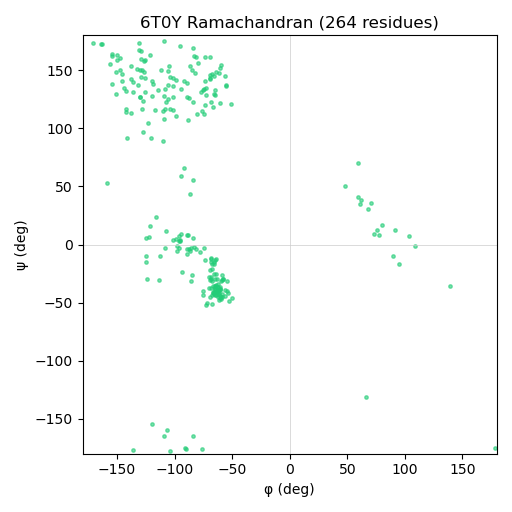17.249 1.00 11.94 72 ARG A CA 1
ATOM 1100 C C . ARG A 1 73 ? 17.939 26.093 17.169 1.00 10.36 72 ARG A C 1
ATOM 1101 O O . ARG A 1 73 ? 18.242 25.504 18.216 1.00 11.66 72 ARG A O 1
ATOM 1122 N N . TRP A 1 74 ? 18.149 25.565 15.967 1.00 9.25 73 TRP A N 1
ATOM 1123 C CA . TRP A 1 74 ? 18.721 24.242 15.839 1.00 9.00 73 TRP A CA 1
ATOM 1124 C C . TRP A 1 74 ? 20.244 24.306 15.844 1.00 8.90 73 TRP A C 1
ATOM 1125 O O . TRP A 1 74 ? 20.848 25.308 15.443 1.00 9.44 73 TRP A O 1
ATOM 1146 N N . VAL A 1 75 ? 20.859 23.208 16.273 1.00 8.54 74 VAL A N 1
ATOM 1147 C CA . VAL A 1 75 ? 22.308 23.046 16.229 1.00 7.95 74 VAL A CA 1
ATOM 1148 C C . VAL A 1 75 ? 22.604 21.700 15.586 1.00 8.08 74 VAL A C 1
ATOM 1149 O O . VAL A 1 75 ? 22.097 20.667 16.039 1.00 7.95 74 VAL A O 1
ATOM 1162 N N . CYS A 1 76 ? 23.442 21.713 14.543 1.00 8.51 75 CYS A N 1
ATOM 1163 C CA . CYS A 1 76 ? 23.850 20.534 13.800 1.00 8.26 75 CYS A CA 1
ATOM 1164 C C . CYS A 1 76 ? 25.364 20.401 13.851 1.00 8.61 75 CYS A C 1
ATOM 1165 O O . CYS A 1 76 ? 26.074 21.357 14.139 1.00 10.47 75 CYS A O 1
ATOM 1173 N N . CYS A 1 77 ? 25.845 19.206 13.523 1.00 8.36 76 CYS A N 1
ATOM 1174 C CA . CYS A 1 77 ? 27.272 18.928 13.521 1.00 9.77 76 CYS A CA 1
ATOM 1175 C C . CYS A 1 77 ? 27.672 18.255 12.213 1.00 8.92 76 CYS A C 1
ATOM 1176 O O . CYS A 1 77 ? 26.838 17.826 11.418 1.00 10.42 76 CYS A O 1
ATOM 1184 N N . GLU A 1 78 ? 28.976 18.195 11.987 1.00 8.69 77 GLU A N 1
ATOM 1185 C CA . GLU A 1 78 ? 29.514 17.745 10.710 1.00 9.06 77 GLU A CA 1
ATOM 1186 C C . GLU A 1 78 ? 29.277 16.258 10.478 1.00 9.10 77 GLU A C 1
ATOM 1187 O O . GLU A 1 78 ? 29.164 15.832 9.332 1.00 11.91 77 GLU A O 1
ATOM 1199 N N . GLN A 1 79 ? 29.230 15.448 11.535 1.00 8.71 78 GLN A N 1
ATOM 1200 C CA . GLN A 1 79 ? 28.998 14.004 11.454 1.00 8.06 78 GLN A CA 1
ATOM 1201 C C . GLN A 1 79 ? 30.068 13.314 10.598 1.00 9.12 78 GLN A C 1
ATOM 1202 O O . GLN A 1 79 ? 29.810 12.784 9.523 1.00 11.23 78 GLN A O 1
ATOM 1216 N N . VAL A 1 80 ? 31.284 13.262 11.146 1.00 8.71 79 VAL A N 1
ATOM 1217 C CA . VAL A 1 80 ? 32.432 12.686 10.456 1.00 9.32 79 VAL A CA 1
ATOM 1218 C C . VAL A 1 80 ? 32.625 11.196 10.683 1.00 11.30 79 VAL A C 1
ATOM 1219 O O . VAL A 1 80 ? 33.647 10.641 10.259 1.00 12.11 79 VAL A O 1
ATOM 1232 N N . HIS A 1 81 ? 31.656 10.535 11.326 1.00 9.38 80 HIS A N 1
ATOM 1233 C CA . HIS A 1 81 ? 31.757 9.110 11.667 1.00 10.62 80 HIS A CA 1
ATOM 1234 C C . HIS A 1 81 ? 32.931 8.819 12.604 1.00 10.57 80 HIS A C 1
ATOM 1235 O O . HIS A 1 81 ? 33.561 7.753 12.554 1.00 14.75 80 HIS A O 1
ATOM 1249 N N . GLY A 1 82 ? 33.198 9.755 13.502 1.00 11.44 81 GLY A N 1
ATOM 1250 C CA . GLY A 1 82 ? 34.037 9.495 14.642 1.00 11.94 81 GLY A CA 1
ATOM 1251 C C . GLY A 1 82 ? 33.239 9.403 15.926 1.00 10.76 81 GLY A C 1
ATOM 1252 O O . GLY A 1 82 ? 32.023 9.162 15.927 1.00 11.60 81 GLY A O 1
ATOM 1256 N N . ALA A 1 83 ? 33.938 9.585 17.045 1.00 11.80 82 ALA A N 1
ATOM 1257 C CA . ALA A 1 83 ? 33.363 9.410 18.373 1.00 11.68 82 ALA A CA 1
ATOM 1258 C C . ALA A 1 83 ? 33.445 10.676 19.227 1.00 11.14 82 ALA A C 1
ATOM 1259 O O . ALA A 1 83 ? 33.251 10.618 20.449 1.00 14.48 82 ALA A O 1
ATOM 1266 N N . ASP A 1 84 ? 33.706 11.823 18.623 1.00 10.74 83 ASP A N 1
ATOM 1267 C CA . ASP A 1 84 ? 33.788 13.078 19.353 1.00 11.20 83 ASP A CA 1
ATOM 1268 C C . ASP A 1 84 ? 32.421 13.721 19.549 1.00 9.57 83 ASP A C 1
ATOM 1269 O O . ASP A 1 84 ? 31.507 13.571 18.742 1.00 9.50 83 ASP A O 1
ATOM 1278 N N . ILE A 1 85 ? 32.296 14.446 20.650 1.00 9.56 84 ILE A N 1
ATOM 1279 C CA . ILE A 1 85 ? 31.040 15.014 21.124 1.00 8.86 84 ILE A CA 1
ATOM 1280 C C . ILE A 1 85 ? 31.348 16.422 21.600 1.00 9.95 84 ILE A C 1
ATOM 1281 O O . ILE A 1 85 ? 32.400 16.655 22.200 1.00 12.37 84 ILE A O 1
ATOM 1297 N N . GLN A 1 86 ? 30.434 17.360 21.365 1.00 9.01 85 GLN A N 1
ATOM 1298 C CA A GLN A 1 86 ? 30.580 18.733 21.828 0.59 10.57 85 GLN A CA 1
ATOM 1299 C CA B GLN A 1 86 ? 30.575 18.742 21.809 0.41 10.67 85 GLN A CA 1
ATOM 1300 C C . GLN A 1 86 ? 29.350 19.185 22.604 1.00 9.31 85 GLN A C 1
ATOM 1301 O O . GLN A 1 86 ? 28.211 18.954 22.183 1.00 9.89 85 GLN A O 1
ATOM 1328 N N . LYS A 1 87 ? 29.590 19.836 23.741 1.00 9.92 86 LYS A N 1
ATOM 1329 C CA . LYS A 1 87 ? 28.550 20.554 24.467 1.00 10.30 86 LYS A CA 1
ATOM 1330 C C . LYS A 1 87 ? 28.247 21.860 23.745 1.00 9.27 86 LYS A C 1
ATOM 1331 O O . LYS A 1 87 ? 29.167 22.588 23.358 1.00 11.81 86 LYS A O 1
ATOM 1350 N N . VAL A 1 88 ? 26.962 22.142 23.550 1.00 9.40 87 VAL A N 1
ATOM 1351 C CA . VAL A 1 88 ? 26.520 23.347 22.871 1.00 10.36 87 VAL A CA 1
ATOM 1352 C C . VAL A 1 88 ? 25.543 24.111 23.748 1.00 11.01 87 VAL A C 1
ATOM 1353 O O . VAL A 1 88 ? 24.935 23.570 24.677 1.00 11.80 87 VAL A O 1
ATOM 1366 N N . THR A 1 89 ? 25.427 25.405 23.443 1.00 11.76 88 THR A N 1
ATOM 1367 C CA . THR A 1 89 ? 24.594 26.333 24.184 1.00 12.93 88 THR A CA 1
ATOM 1368 C C . THR A 1 89 ? 23.829 27.221 23.206 1.00 13.95 88 THR A C 1
ATOM 1369 O O . THR A 1 89 ? 23.938 27.091 21.982 1.00 13.76 88 THR A O 1
ATOM 1380 N N . LYS A 1 90 ? 23.071 28.170 23.748 1.00 15.35 89 LYS A N 1
ATOM 1381 C CA . LYS A 1 90 ? 22.315 29.069 22.884 1.00 17.74 89 LYS A CA 1
ATOM 1382 C C . LYS A 1 90 ? 23.220 29.834 21.924 1.00 16.78 89 LYS A C 1
ATOM 1383 O O . LYS A 1 90 ? 22.779 30.210 20.829 1.00 19.00 89 LYS A O 1
ATOM 1402 N N . SER A 1 91 ? 24.490 30.037 22.281 1.00 17.58 90 SER A N 1
ATOM 1403 C CA . SER A 1 91 ? 25.395 30.743 21.378 1.00 20.28 90 SER A CA 1
ATOM 1404 C C . SER A 1 91 ? 25.726 29.949 20.119 1.00 17.78 90 SER A C 1
ATOM 1405 O O . SER A 1 91 ? 26.285 30.513 19.173 1.00 20.11 90 SER A O 1
ATOM 1413 N N . ASP A 1 92 ? 25.397 28.667 20.082 1.00 14.30 91 ASP A N 1
ATOM 1414 C CA . ASP A 1 92 ? 25.624 27.828 18.918 1.00 13.59 91 ASP A CA 1
ATOM 1415 C C . ASP A 1 92 ? 24.398 27.710 18.026 1.00 12.32 91 ASP A C 1
ATOM 1416 O O . ASP A 1 92 ? 24.473 27.058 16.977 1.00 12.17 91 ASP A O 1
ATOM 1425 N N . ARG A 1 93 ? 23.273 28.304 18.415 1.00 12.44 92 ARG A N 1
ATOM 1426 C CA . ARG A 1 93 ? 22.053 28.199 17.627 1.00 12.97 92 ARG A CA 1
ATOM 1427 C C . ARG A 1 93 ? 22.298 28.667 16.203 1.00 13.98 92 ARG A C 1
ATOM 1428 O O . ARG A 1 93 ? 22.960 29.679 15.959 1.00 15.08 92 ARG A O 1
ATOM 1449 N N . GLY A 1 94 ? 21.771 27.904 15.251 1.00 12.21 93 GLY A N 1
ATOM 1450 C CA . GLY A 1 94 ? 21.943 28.191 13.855 1.00 11.51 93 GLY A CA 1
ATOM 1451 C C . GLY A 1 94 ? 23.089 27.464 13.195 1.00 11.55 93 GLY A C 1
ATOM 1452 O O . GLY A 1 94 ? 23.134 27.396 11.963 1.00 12.79 93 GLY A O 1
ATOM 1456 N N . ASN A 1 95 ? 24.022 26.919 13.963 1.00 11.91 94 ASN A N 1
ATOM 1457 C CA . ASN A 1 95 ? 25.199 26.317 13.350 1.00 11.34 94 ASN A CA 1
ATOM 1458 C C . ASN A 1 95 ? 24.771 25.084 12.574 1.00 9.51 94 ASN A C 1
ATOM 1459 O O . ASN A 1 95 ? 24.212 24.148 13.144 1.00 10.09 94 ASN A O 1
ATOM 1470 N N . GLY A 1 96 ? 24.997 25.108 11.269 1.00 10.42 95 GLY A N 1
ATOM 1471 C CA . GLY A 1 96 ? 24.629 24.023 10.393 1.00 10.16 95 GLY A CA 1
ATOM 1472 C C . GLY A 1 96 ? 23.156 23.899 10.120 1.00 10.47 95 GLY A C 1
ATOM 1473 O O . GLY A 1 96 ? 22.742 22.918 9.504 1.00 11.36 95 GLY A O 1
ATOM 1477 N N . ALA A 1 97 ? 22.350 24.871 10.528 1.00 9.98 96 ALA A N 1
ATOM 1478 C CA . ALA A 1 97 ? 20.903 24.745 10.372 1.00 11.44 96 ALA A CA 1
ATOM 1479 C C . ALA A 1 97 ? 20.466 24.970 8.932 1.00 11.27 96 ALA A C 1
ATOM 1480 O O . ALA A 1 97 ? 19.567 24.287 8.433 1.00 11.69 96 ALA A O 1
ATOM 1487 N N . GLN A 1 98 ? 21.072 25.935 8.258 1.00 11.59 97 GLN A N 1
ATOM 1488 C CA . GLN A 1 98 ? 20.760 26.224 6.873 1.00 13.51 97 GLN A CA 1
ATOM 1489 C C . GLN A 1 98 ? 21.973 26.188 5.964 1.00 14.66 97 GLN A C 1
ATOM 1490 O O . GLN A 1 98 ? 21.801 26.233 4.746 1.00 19.52 97 GLN A O 1
ATOM 1504 N N . ASP A 1 99 ? 23.185 26.112 6.513 1.00 14.46 98 ASP A N 1
ATOM 1505 C CA . ASP A 1 99 ? 24.424 26.098 5.739 1.00 14.88 98 ASP A CA 1
ATOM 1506 C C . ASP A 1 99 ? 25.305 25.049 6.399 1.00 12.74 98 ASP A C 1
ATOM 1507 O O . ASP A 1 99 ? 25.724 25.222 7.549 1.00 14.36 98 ASP A O 1
ATOM 1516 N N . PHE A 1 100 ? 25.571 23.961 5.687 1.00 11.95 99 PHE A N 1
ATOM 1517 C CA . PHE A 1 100 ? 26.328 22.863 6.265 1.00 12.40 99 PHE A CA 1
ATOM 1518 C C . PHE A 1 100 ? 27.704 23.312 6.734 1.00 11.73 99 PHE A C 1
ATOM 1519 O O . PHE A 1 100 ? 28.240 22.764 7.701 1.00 12.74 99 PHE A O 1
ATOM 1536 N N . ALA A 1 101 ? 28.285 24.309 6.072 1.00 12.07 100 ALA A N 1
ATOM 1537 C CA . ALA A 1 101 ? 29.632 24.749 6.401 1.00 14.29 100 ALA A CA 1
ATOM 1538 C C . ALA A 1 101 ? 29.750 25.361 7.789 1.00 13.15 100 ALA A C 1
ATOM 1539 O O . ALA A 1 101 ? 30.865 25.468 8.299 1.00 16.18 100 ALA A O 1
ATOM 1546 N N . THR A 1 102 ? 28.650 25.756 8.418 1.00 11.93 101 THR A N 1
ATOM 1547 C CA . THR A 1 102 ? 28.699 26.286 9.774 1.00 12.51 101 THR A CA 1
ATOM 1548 C C . THR A 1 102 ? 28.340 25.248 10.830 1.00 11.76 101 THR A C 1
ATOM 1549 O O . THR A 1 102 ? 28.269 25.586 12.017 1.00 12.73 101 THR A O 1
ATOM 1560 N N . ALA A 1 103 ? 28.118 24.000 10.448 1.00 10.38 102 ALA A N 1
ATOM 1561 C CA . ALA A 1 103 ? 27.875 22.964 11.439 1.00 10.15 102 ALA A CA 1
ATOM 1562 C C . ALA A 1 103 ? 29.059 22.824 12.393 1.00 10.30 102 ALA A C 1
ATOM 1563 O O . ALA A 1 103 ? 30.212 23.088 12.048 1.00 12.01 102 ALA A O 1
ATOM 1570 N N . VAL A 1 104 ? 28.779 22.330 13.586 1.00 10.00 103 VAL A N 1
ATOM 1571 C CA . VAL A 1 104 ? 29.833 22.122 14.571 1.00 10.74 103 VAL A CA 1
ATOM 1572 C C . VAL A 1 104 ? 30.844 21.133 14.001 1.00 10.68 103 VAL A C 1
ATOM 1573 O O . VAL A 1 104 ? 30.481 20.002 13.657 1.00 10.40 103 VAL A O 1
ATOM 1586 N N . PRO A 1 105 ? 32.112 21.493 13.882 1.00 12.01 104 PRO A N 1
ATOM 1587 C CA . PRO A 1 105 ? 33.018 20.653 13.101 1.00 11.86 104 PRO A CA 1
ATOM 1588 C C . PRO A 1 105 ? 33.556 19.474 13.889 1.00 12.17 104 PRO A C 1
ATOM 1589 O O . PRO A 1 105 ? 33.753 19.536 15.105 1.00 13.34 104 PRO A O 1
ATOM 1600 N N . GLY A 1 106 ? 33.781 18.377 13.169 1.00 11.99 105 GLY A N 1
ATOM 1601 C CA . GLY A 1 106 ? 34.588 17.286 13.675 1.00 12.84 105 GLY A CA 1
ATOM 1602 C C . GLY A 1 106 ? 33.929 16.401 14.707 1.00 11.09 105 GLY A C 1
ATOM 1603 O O . GLY A 1 106 ? 34.621 15.583 15.325 1.00 14.17 105 GLY A O 1
ATOM 1607 N N . VAL A 1 107 ? 32.617 16.505 14.902 1.00 10.15 106 VAL A N 1
ATOM 1608 C CA . VAL A 1 107 ? 31.949 15.747 15.945 1.00 9.98 106 VAL A CA 1
ATOM 1609 C C . VAL A 1 107 ? 30.744 15.010 15.391 1.00 9.70 106 VAL A C 1
ATOM 1610 O O . VAL A 1 107 ? 30.165 15.370 14.360 1.00 11.18 106 VAL A O 1
ATOM 1623 N N . ASP A 1 108 ? 30.344 13.990 16.142 1.00 7.68 107 ASP A N 1
ATOM 1624 C CA . ASP A 1 108 ? 29.231 13.115 15.819 1.00 7.91 107 ASP A CA 1
ATOM 1625 C C . ASP A 1 108 ? 28.190 13.043 16.916 1.00 7.55 107 ASP A C 1
ATOM 1626 O O . ASP A 1 108 ? 27.246 12.266 16.813 1.00 7.20 107 ASP A O 1
ATOM 1635 N N . GLY A 1 109 ? 28.328 13.832 17.970 1.00 7.86 108 GLY A N 1
ATOM 1636 C CA . GLY A 1 109 ? 27.275 13.936 18.951 1.00 7.15 108 GLY A CA 1
ATOM 1637 C C . GLY A 1 109 ? 27.317 15.311 19.565 1.00 6.45 108 GLY A C 1
ATOM 1638 O O . GLY A 1 109 ? 28.349 15.989 19.569 1.00 8.01 108 GLY A O 1
ATOM 1642 N N . LEU A 1 110 ? 26.190 15.689 20.137 1.00 6.23 109 LEU A N 1
ATOM 1643 C CA . LEU A 1 110 ? 26.017 16.980 20.779 1.00 7.67 109 LEU A CA 1
ATOM 1644 C C . LEU A 1 110 ? 25.242 16.778 22.074 1.00 6.90 109 LEU A C 1
ATOM 1645 O O . LEU A 1 110 ? 24.451 15.845 22.205 1.00 7.31 109 LEU A O 1
ATOM 1661 N N . TYR A 1 111 ? 25.449 17.678 23.029 1.00 7.05 110 TYR A N 1
ATOM 1662 C CA . TYR A 1 111 ? 24.568 17.716 24.182 1.00 7.37 110 TYR A CA 1
ATOM 1663 C C . TYR A 1 111 ? 24.428 19.144 24.671 1.00 7.85 110 TYR A C 1
ATOM 1664 O O . TYR A 1 111 ? 25.257 20.006 24.373 1.00 7.90 110 TYR A O 1
ATOM 1682 N N . THR A 1 112 ? 23.361 19.376 25.436 1.00 8.35 111 THR A N 1
ATOM 1683 C CA . THR A 1 112 ? 23.111 20.691 26.011 1.00 10.17 111 THR A CA 1
ATOM 1684 C C . THR A 1 112 ? 22.341 20.547 27.307 1.00 10.59 111 THR A C 1
ATOM 1685 O O . THR A 1 112 ? 21.534 19.629 27.484 1.00 11.58 111 THR A O 1
ATOM 1696 N N . ASP A 1 113 ? 22.591 21.481 28.219 1.00 11.46 112 ASP A N 1
ATOM 1697 C CA . ASP A 1 113 ? 21.786 21.594 29.425 1.00 12.45 112 ASP A CA 1
ATOM 1698 C C . ASP A 1 113 ? 20.869 22.808 29.392 1.00 11.72 112 ASP A C 1
ATOM 1699 O O . ASP A 1 113 ? 20.281 23.152 30.421 1.00 13.37 112 ASP A O 1
ATOM 1708 N N . GLU A 1 114 ? 20.721 23.454 28.241 1.00 12.81 113 GLU A N 1
ATOM 1709 C CA . GLU A 1 114 ? 19.877 24.624 28.087 1.00 13.70 113 GLU A CA 1
ATOM 1710 C C . GLU A 1 114 ? 18.602 24.276 27.332 1.00 14.23 113 GLU A C 1
ATOM 1711 O O . GLU A 1 114 ? 18.590 23.388 26.473 1.00 15.15 113 GLU A O 1
ATOM 1723 N N . ALA A 1 115 ? 17.523 24.992 27.658 1.00 14.90 114 ALA A N 1
ATOM 1724 C CA . ALA A 1 115 ? 16.301 24.953 26.869 1.00 14.20 114 ALA A CA 1
ATOM 1725 C C . ALA A 1 115 ? 16.427 25.874 25.658 1.00 13.88 114 ALA A C 1
ATOM 1726 O O . ALA A 1 115 ? 17.298 26.751 25.586 1.00 16.14 114 ALA A O 1
ATOM 1733 N N . GLY A 1 116 ? 15.559 25.644 24.678 1.00 13.20 115 GLY A N 1
ATOM 1734 C CA . GLY A 1 116 ? 15.535 26.485 23.500 1.00 14.41 115 GLY A CA 1
ATOM 1735 C C . GLY A 1 116 ? 16.587 26.168 22.469 1.00 13.85 115 GLY A C 1
ATOM 1736 O O . GLY A 1 116 ? 16.820 26.979 21.567 1.00 15.17 115 GLY A O 1
ATOM 1740 N N . VAL A 1 117 ? 17.190 24.987 22.550 1.00 11.92 116 VAL A N 1
ATOM 1741 C CA . VAL A 1 117 ? 18.237 24.525 21.643 1.00 10.81 116 VAL A CA 1
ATOM 1742 C C . VAL A 1 117 ? 17.832 23.153 21.128 1.00 11.11 116 VAL A C 1
ATOM 1743 O O . VAL A 1 117 ? 17.748 22.201 21.906 1.00 13.25 116 VAL A O 1
ATOM 1756 N N . LEU A 1 118 ? 17.620 23.035 19.826 1.00 9.36 117 LEU A N 1
ATOM 1757 C CA . LEU A 1 118 ? 17.247 21.758 19.233 1.00 8.75 117 LEU A CA 1
ATOM 1758 C C . LEU A 1 118 ? 18.479 21.098 18.631 1.00 8.63 117 LEU A C 1
ATOM 1759 O O . LEU A 1 118 ? 19.000 21.551 17.618 1.00 9.55 117 LEU A O 1
ATOM 1775 N N . LEU A 1 119 ? 18.920 20.013 19.237 1.00 7.96 118 LEU A N 1
ATOM 1776 C CA . LEU A 1 119 ? 20.001 19.228 18.664 1.00 7.97 118 LEU A CA 1
ATOM 1777 C C . LEU A 1 119 ? 19.450 18.444 17.481 1.00 7.39 118 LEU A C 1
ATOM 1778 O O . LEU A 1 119 ? 18.394 17.822 17.582 1.00 8.48 118 LEU A O 1
ATOM 1794 N N . ALA A 1 120 ? 20.157 18.455 16.352 1.00 6.84 119 ALA A N 1
ATOM 1795 C CA . ALA A 1 120 ? 19.595 17.953 15.099 1.00 7.97 119 ALA A CA 1
ATOM 1796 C C . ALA A 1 120 ? 20.678 17.233 14.310 1.00 8.38 119 ALA A C 1
ATOM 1797 O O . ALA A 1 120 ? 21.620 17.873 13.839 1.00 9.10 119 ALA A O 1
ATOM 1804 N N . LEU A 1 121 ? 20.533 15.917 14.142 1.00 6.91 120 LEU A N 1
ATOM 1805 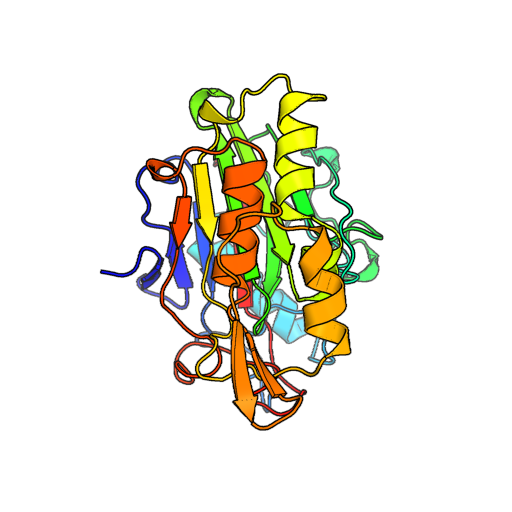C CA . LEU A 1 121 ? 21.498 15.081 13.452 1.00 6.77 120 LEU A CA 1
ATOM 1806 C C . LEU A 1 121 ? 20.781 14.254 12.387 1.00 7.16 120 LEU A C 1
ATOM 1807 O O . LEU A 1 121 ? 19.613 13.911 12.528 1.00 7.85 120 LEU A O 1
ATOM 1823 N N . CYS A 1 122 ? 21.492 13.921 11.311 1.00 6.50 121 CYS A N 1
ATOM 1824 C CA . CYS A 1 122 ? 20.927 13.263 10.148 1.00 7.52 121 CYS A CA 1
ATOM 1825 C C . CYS A 1 122 ? 21.276 11.783 10.092 1.00 6.94 121 CYS A C 1
ATOM 1826 O O . CYS A 1 122 ? 22.384 11.379 10.435 1.00 7.61 121 CYS A O 1
ATOM 1834 N N . PHE A 1 123 ? 20.324 10.981 9.612 1.00 6.75 122 PHE A N 1
ATOM 1835 C CA . PHE A 1 123 ? 20.410 9.532 9.644 1.00 7.27 122 PHE A CA 1
ATOM 1836 C C . PHE A 1 123 ? 19.752 8.883 8.436 1.00 6.74 122 PHE A C 1
ATOM 1837 O O . PHE A 1 123 ? 18.707 9.329 7.978 1.00 7.50 122 PHE A O 1
ATOM 1854 N N . ALA A 1 124 ? 20.320 7.755 7.997 1.00 6.65 123 ALA A N 1
ATOM 1855 C CA . ALA A 1 124 ? 19.670 6.853 7.039 1.00 7.87 123 ALA A CA 1
ATOM 1856 C C . ALA A 1 124 ? 20.288 5.460 7.129 1.00 7.91 123 ALA A C 1
ATOM 1857 O O . ALA A 1 124 ? 20.773 4.934 6.123 1.00 8.65 123 ALA A O 1
ATOM 1864 N N . ASP A 1 125 ? 20.333 4.915 8.345 1.00 7.87 124 ASP A N 1
ATOM 1865 C CA . ASP A 1 125 ? 20.759 3.562 8.698 1.00 8.57 124 ASP A CA 1
ATOM 1866 C C . ASP A 1 125 ? 21.600 3.532 9.973 1.00 9.17 124 ASP A C 1
ATOM 1867 O O . ASP A 1 125 ? 21.534 2.581 10.749 1.00 9.04 124 ASP A O 1
ATOM 1876 N N . CYS A 1 126 ? 22.429 4.551 10.197 1.00 8.26 125 CYS A N 1
ATOM 1877 C CA . CYS A 1 126 ? 23.255 4.582 11.389 1.00 8.75 125 CYS A CA 1
ATOM 1878 C C . CYS A 1 126 ? 22.389 4.787 12.628 1.00 7.72 125 CYS A C 1
ATOM 1879 O O . CYS A 1 126 ? 21.251 5.217 12.552 1.00 8.41 125 CYS A O 1
ATOM 1887 N N . VAL A 1 127 ? 22.927 4.454 13.798 1.00 8.47 126 VAL A N 1
ATOM 1888 C CA . VAL A 1 127 ? 22.097 4.415 14.999 1.00 8.20 126 VAL A CA 1
ATOM 1889 C C . VAL A 1 127 ? 21.971 5.802 15.614 1.00 7.68 126 VAL A C 1
ATOM 1890 O O . VAL A 1 127 ? 22.991 6.407 15.983 1.00 7.96 126 VAL A O 1
ATOM 1903 N N . PRO A 1 128 ? 20.753 6.317 15.777 1.00 7.23 127 PRO A N 1
ATOM 1904 C CA . PRO A 1 128 ? 20.569 7.543 16.547 1.00 7.98 127 PRO A CA 1
ATOM 1905 C C . PRO A 1 128 ? 20.402 7.201 18.016 1.00 7.58 127 PRO A C 1
ATOM 1906 O O . PRO A 1 128 ? 19.531 6.409 18.382 1.00 8.91 127 PRO A O 1
ATOM 1917 N N . ILE A 1 129 ? 21.214 7.811 18.868 1.00 6.99 128 ILE A N 1
ATOM 1918 C CA . ILE A 1 129 ? 21.168 7.539 20.291 1.00 7.66 128 ILE A CA 1
ATOM 1919 C C . ILE A 1 129 ? 20.767 8.816 20.994 1.00 6.60 128 ILE A C 1
ATOM 1920 O O . ILE A 1 129 ? 21.507 9.801 20.963 1.00 7.19 128 ILE A O 1
ATOM 1936 N N . TYR A 1 130 ? 19.609 8.786 21.633 1.00 6.56 129 TYR A N 1
ATOM 1937 C CA . TYR A 1 130 ? 19.063 9.929 22.329 1.00 6.68 129 TYR A CA 1
ATOM 1938 C C . TYR A 1 130 ? 19.313 9.755 23.817 1.00 6.57 129 TYR A C 1
ATOM 1939 O O . TYR A 1 130 ? 19.083 8.680 24.362 1.00 7.85 129 TYR A O 1
ATOM 1957 N N . PHE A 1 131 ? 19.742 10.831 24.477 1.00 7.32 130 PHE A N 1
ATOM 1958 C CA . PHE A 1 131 ? 20.063 10.799 25.893 1.00 7.56 130 PHE A CA 1
ATOM 1959 C C . PHE A 1 131 ? 19.270 11.878 26.629 1.00 7.50 130 PHE A C 1
ATOM 1960 O O . PHE A 1 131 ? 19.113 12.993 26.133 1.00 7.56 130 PHE A O 1
ATOM 1977 N N . VAL A 1 132 ? 18.837 11.574 27.850 1.00 8.54 131 VAL A N 1
ATOM 1978 C CA . VAL A 1 132 ? 18.197 12.587 28.684 1.00 8.89 131 VAL A CA 1
ATOM 1979 C C . VAL A 1 132 ? 18.559 12.315 30.132 1.00 9.27 131 VAL A C 1
ATOM 1980 O O . VAL A 1 132 ? 18.616 11.165 30.569 1.00 10.03 131 VAL A O 1
ATOM 1993 N N . ALA A 1 133 ? 18.804 13.391 30.869 1.00 10.14 132 ALA A N 1
ATOM 1994 C CA . ALA A 1 133 ? 18.876 13.337 32.327 1.00 11.87 132 ALA A CA 1
ATOM 1995 C C . ALA A 1 133 ? 17.790 14.290 32.801 1.00 13.22 132 ALA A C 1
ATOM 1996 O O . ALA A 1 133 ? 18.022 15.505 32.899 1.00 14.07 132 ALA A O 1
ATOM 2003 N N . PRO A 1 134 ? 16.571 13.791 33.028 1.00 13.76 133 PRO A N 1
ATOM 2004 C CA . PRO A 1 134 ? 15.436 14.709 33.220 1.00 15.86 133 PRO A CA 1
ATOM 2005 C C . PRO A 1 134 ? 15.603 15.633 34.401 1.00 18.61 133 PRO A C 1
ATOM 2006 O O . PRO A 1 134 ? 15.229 16.812 34.329 1.00 21.44 133 PRO A O 1
ATOM 2017 N N . SER A 1 135 ? 16.152 15.139 35.505 1.00 19.35 134 SER A N 1
ATOM 2018 C CA . SER A 1 135 ? 16.277 16.003 36.674 1.00 21.94 134 SER A CA 1
ATOM 2019 C C . SER A 1 135 ? 17.235 17.165 36.405 1.00 22.54 134 SER A C 1
ATOM 2020 O O . SER A 1 135 ? 16.954 18.311 36.786 1.00 28.36 134 SER A O 1
ATOM 2028 N N . ALA A 1 136 ? 18.343 16.903 35.716 1.00 16.43 135 ALA A N 1
ATOM 2029 C CA . ALA A 1 136 ? 19.378 17.896 35.487 1.00 16.62 135 ALA A CA 1
ATOM 2030 C C . ALA A 1 136 ? 19.156 18.717 34.226 1.00 15.20 135 ALA A C 1
ATOM 2031 O O . ALA A 1 136 ? 19.933 19.637 33.965 1.00 16.05 135 ALA A O 1
ATOM 2038 N N . GLY A 1 137 ? 18.125 18.421 33.441 1.00 13.76 136 GLY A N 1
ATOM 2039 C CA . GLY A 1 137 ? 17.861 19.177 32.231 1.00 13.59 136 GLY A CA 1
ATOM 2040 C C . GLY A 1 137 ? 18.883 18.994 31.135 1.00 12.65 136 GLY A C 1
ATOM 2041 O O . GLY A 1 137 ? 19.074 19.902 30.326 1.00 13.46 136 GLY A O 1
ATOM 2045 N N . LEU A 1 138 ? 19.512 17.832 31.047 1.00 10.73 137 LEU A N 1
ATOM 2046 C CA . LEU A 1 138 ? 20.425 17.554 29.953 1.00 10.62 137 LEU A CA 1
ATOM 2047 C C . LEU A 1 138 ? 19.731 16.738 28.877 1.00 9.77 137 LEU A C 1
ATOM 2048 O O . LEU A 1 138 ? 18.975 15.816 29.176 1.00 9.67 137 LEU A O 1
ATOM 2064 N N . VAL A 1 139 ? 20.052 17.049 27.627 1.00 8.66 138 VAL A N 1
ATOM 2065 C CA . VAL A 1 139 ? 19.672 16.211 26.501 1.00 7.72 138 VAL A CA 1
ATOM 2066 C C . VAL A 1 139 ? 20.907 16.026 25.636 1.00 7.78 138 VAL A C 1
ATOM 2067 O O . VAL A 1 139 ? 21.779 16.897 25.569 1.00 8.61 138 VAL A O 1
ATOM 2080 N N . GLY A 1 140 ? 20.960 14.899 24.950 1.00 7.12 139 GLY A N 1
ATOM 2081 C CA . GLY A 1 140 ? 22.055 14.660 24.032 1.00 7.50 139 GLY A CA 1
ATOM 2082 C C . GLY A 1 140 ? 21.595 13.788 22.890 1.00 6.82 139 GLY A C 1
ATOM 2083 O O . GLY A 1 140 ? 20.584 13.095 22.967 1.00 6.65 139 GLY A O 1
ATOM 2087 N N . LEU A 1 141 ? 22.392 13.799 21.835 1.00 6.68 140 LEU A N 1
ATOM 2088 C CA . LEU A 1 141 ? 22.106 13.034 20.633 1.00 7.16 140 LEU A CA 1
ATOM 2089 C C . LEU A 1 141 ? 23.415 12.673 19.961 1.00 6.35 140 LEU A C 1
ATOM 2090 O O . LEU A 1 141 ? 24.269 13.533 19.750 1.00 7.89 140 LEU A O 1
ATOM 2106 N N . ALA A 1 142 ? 23.578 11.401 19.646 1.00 6.79 141 ALA A N 1
ATOM 2107 C CA . ALA A 1 142 ? 24.783 10.906 19.011 1.00 7.19 141 ALA A CA 1
ATOM 2108 C C . ALA A 1 142 ? 24.437 10.064 17.792 1.00 6.47 141 ALA A C 1
ATOM 2109 O O . ALA A 1 142 ? 23.396 9.415 17.734 1.00 7.60 141 ALA A O 1
ATOM 2116 N N . HIS A 1 143 ? 25.343 10.092 16.836 1.00 7.26 142 HIS A N 1
ATOM 2117 C CA . HIS A 1 143 ? 25.281 9.359 15.578 1.00 8.11 142 HIS A CA 1
ATOM 2118 C C . HIS A 1 143 ? 26.319 8.253 15.640 1.00 8.42 142 HIS A C 1
ATOM 2119 O O . HIS A 1 143 ? 27.515 8.522 15.710 1.00 9.61 142 HIS A O 1
ATOM 2134 N N . ALA A 1 144 ? 25.868 7.005 15.597 1.00 8.77 143 ALA A N 1
ATOM 2135 C CA . ALA A 1 144 ? 26.750 5.849 15.715 1.00 10.46 143 ALA A CA 1
ATOM 2136 C C . ALA A 1 144 ? 26.551 4.857 14.565 1.00 9.94 143 ALA A C 1
ATOM 2137 O O . ALA A 1 144 ? 25.672 4.001 14.622 1.00 10.97 143 ALA A O 1
ATOM 2144 N N . GLY A 1 145 ? 27.387 4.942 13.532 1.00 10.81 144 GLY 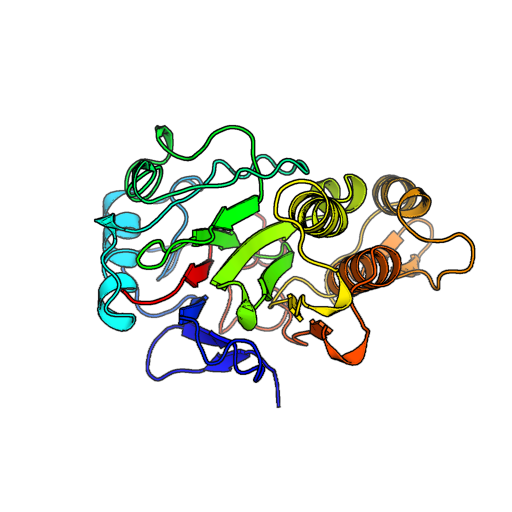A N 1
ATOM 2145 C CA . GLY A 1 145 ? 27.597 3.828 12.630 1.00 11.66 144 GLY A CA 1
ATOM 2146 C C . GLY A 1 145 ? 28.638 2.895 13.214 1.00 10.85 144 GLY A C 1
ATOM 2147 O O . GLY A 1 145 ? 28.979 2.976 14.391 1.00 10.21 144 GLY A O 1
ATOM 2151 N N . TRP A 1 146 ? 29.176 2.003 12.384 1.00 11.00 145 TRP A N 1
ATOM 2152 C CA . TRP A 1 146 ? 30.118 1.045 12.948 1.00 12.28 145 TRP A CA 1
ATOM 2153 C C . TRP A 1 146 ? 31.368 1.740 13.463 1.00 11.69 145 TRP A C 1
ATOM 2154 O O . TRP A 1 146 ? 31.936 1.341 14.484 1.00 11.74 145 TRP A O 1
ATOM 2175 N N . ARG A 1 147 ? 31.808 2.791 12.771 1.00 11.21 146 ARG A N 1
ATOM 2176 C CA . ARG A 1 147 ? 33.050 3.441 13.177 1.00 12.76 146 ARG A CA 1
ATOM 2177 C C . ARG A 1 147 ? 32.890 4.182 14.501 1.00 12.03 146 ARG A C 1
ATOM 2178 O O . ARG A 1 147 ? 33.774 4.126 15.368 1.00 14.15 146 ARG A O 1
ATOM 2199 N N . GLY A 1 148 ? 31.795 4.924 14.652 1.00 10.84 147 GLY A N 1
ATOM 2200 C CA . GLY A 1 148 ? 31.552 5.615 15.901 1.00 10.97 147 GLY A CA 1
ATOM 2201 C C . GLY A 1 148 ? 31.328 4.643 17.042 1.00 10.41 147 GLY A C 1
ATOM 2202 O O . GLY A 1 148 ? 31.733 4.906 18.182 1.00 10.84 147 GLY A O 1
ATOM 2206 N N . THR A 1 149 ? 30.681 3.512 16.757 1.00 10.65 148 THR A N 1
ATOM 2207 C CA . THR A 1 149 ? 30.497 2.485 17.774 1.00 10.20 148 THR A CA 1
ATOM 2208 C C . THR A 1 149 ? 31.834 1.872 18.166 1.00 11.04 148 THR A C 1
ATOM 2209 O O . THR A 1 149 ? 32.115 1.694 19.354 1.00 11.96 148 THR A O 1
ATOM 2220 N N . ALA A 1 150 ? 32.706 1.614 17.180 1.00 12.08 149 ALA A N 1
ATOM 2221 C CA . ALA A 1 150 ? 34.045 1.108 17.479 1.00 13.48 149 ALA A CA 1
ATOM 2222 C C . ALA A 1 150 ? 34.848 2.115 18.285 1.00 13.99 149 ALA A C 1
ATOM 2223 O O . ALA A 1 150 ? 35.709 1.732 19.083 1.00 15.86 149 ALA A O 1
ATOM 2230 N N . GLY A 1 151 ? 34.569 3.399 18.107 1.00 12.25 150 GLY A N 1
ATOM 2231 C CA . GLY A 1 151 ? 35.183 4.458 18.867 1.00 13.05 150 GLY A CA 1
ATOM 2232 C C . GLY A 1 151 ? 34.548 4.731 20.208 1.00 12.16 150 GLY A C 1
ATOM 2233 O O . GLY A 1 151 ? 35.042 5.575 20.961 1.00 14.26 150 GLY A O 1
ATOM 2237 N N . GLY A 1 152 ? 33.481 4.018 20.548 1.00 13.00 151 GLY A N 1
ATOM 2238 C CA . GLY A 1 152 ? 32.828 4.184 21.828 1.00 12.23 151 GLY A CA 1
ATOM 2239 C C . GLY A 1 152 ? 32.057 5.469 22.039 1.00 11.11 151 GLY A C 1
ATOM 2240 O O . GLY A 1 152 ? 32.015 5.974 23.165 1.00 12.32 151 GLY A O 1
ATOM 2244 N N . ILE A 1 153 ? 31.407 5.991 21.000 1.00 9.86 152 ILE A N 1
ATOM 2245 C CA . ILE A 1 153 ? 30.736 7.277 21.151 1.00 9.65 152 ILE A CA 1
ATOM 2246 C C . ILE A 1 153 ? 29.657 7.219 22.229 1.00 9.81 152 ILE A C 1
ATOM 2247 O O . ILE A 1 153 ? 29.454 8.188 22.966 1.00 9.73 152 ILE A O 1
ATOM 2263 N N . ALA A 1 154 ? 28.927 6.110 22.321 1.00 9.28 153 ALA A N 1
ATOM 2264 C CA . ALA A 1 154 ? 27.857 6.023 23.310 1.00 9.82 153 ALA A CA 1
ATOM 2265 C C . ALA A 1 154 ? 28.405 6.149 24.725 1.00 11.30 153 ALA A C 1
AT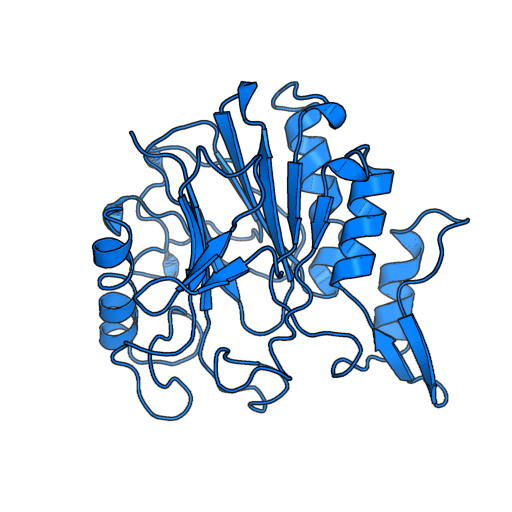OM 2266 O O . ALA A 1 154 ? 27.859 6.895 25.550 1.00 11.33 153 ALA A O 1
ATOM 2273 N N . GLY A 1 155 ? 29.472 5.405 25.034 1.00 12.20 154 GLY A N 1
ATOM 2274 C CA . GLY A 1 155 ? 30.085 5.499 26.344 1.00 12.89 154 GLY A CA 1
ATOM 2275 C C . GLY A 1 155 ? 30.756 6.831 26.577 1.00 11.91 154 GLY A C 1
ATOM 2276 O O . GLY A 1 155 ? 30.824 7.301 27.713 1.00 13.42 154 GLY A O 1
ATOM 2280 N N . HIS A 1 156 ? 31.250 7.456 25.511 1.00 11.49 155 HIS A N 1
ATOM 2281 C CA . HIS A 1 156 ? 31.856 8.770 25.639 1.00 11.43 155 HIS A CA 1
ATOM 2282 C C . HIS A 1 156 ? 30.841 9.803 26.120 1.00 10.60 155 HIS A C 1
ATOM 2283 O O . HIS A 1 156 ? 31.155 10.643 26.969 1.00 10.99 155 HIS A O 1
ATOM 2297 N N . MET A 1 157 ? 29.602 9.747 25.625 1.00 9.06 156 MET A N 1
ATOM 2298 C CA . MET A 1 157 ? 28.592 10.681 26.114 1.00 9.35 156 MET A CA 1
ATOM 2299 C C . MET A 1 157 ? 28.400 10.517 27.616 1.00 9.72 156 MET A C 1
ATOM 2300 O O . MET A 1 157 ? 28.369 11.502 28.365 1.00 9.99 156 MET A O 1
ATOM 2314 N N . VAL A 1 158 ? 28.262 9.269 28.069 1.00 10.06 157 VAL A N 1
ATOM 2315 C CA . VAL A 1 158 ? 28.073 9.002 29.491 1.00 11.11 157 VAL A CA 1
ATOM 2316 C C . VAL A 1 158 ? 29.259 9.510 30.296 1.00 11.26 157 VAL A C 1
ATOM 2317 O O . VAL A 1 158 ? 29.085 10.146 31.340 1.00 12.15 157 VAL A O 1
ATOM 2330 N N . TRP A 1 159 ? 30.476 9.246 29.818 1.00 12.21 158 TRP A N 1
ATOM 2331 C CA . TRP A 1 159 ? 31.671 9.683 30.519 1.00 14.28 158 TRP A CA 1
ATOM 2332 C C . TRP A 1 159 ? 31.711 11.198 30.632 1.00 12.94 158 TRP A C 1
ATOM 2333 O O . TRP A 1 159 ? 32.089 11.729 31.680 1.00 14.14 158 TRP A O 1
ATOM 2354 N N . LEU A 1 160 ? 31.351 11.913 29.565 1.00 11.62 159 LEU A N 1
ATOM 2355 C CA . LEU A 1 160 ? 31.316 13.374 29.631 1.00 12.13 159 LEU A CA 1
ATOM 2356 C C . LEU A 1 160 ? 30.278 13.860 30.632 1.00 12.16 159 LEU A C 1
ATOM 2357 O O . LEU A 1 160 ? 30.528 14.801 31.396 1.00 13.33 159 LEU A O 1
ATOM 2373 N N . TRP A 1 161 ? 29.093 13.254 30.634 1.00 11.69 160 TRP A N 1
ATOM 2374 C CA . TRP A 1 161 ? 28.071 13.687 31.577 1.00 12.73 160 TRP A CA 1
ATOM 2375 C C . TRP A 1 161 ? 28.516 13.432 33.015 1.00 13.32 160 TRP A C 1
ATOM 2376 O O . TRP A 1 161 ? 28.235 14.232 33.918 1.00 14.98 160 TRP A O 1
ATOM 2397 N N . GLN A 1 162 ? 29.250 12.337 33.245 1.00 13.93 161 GLN A N 1
ATOM 2398 C CA . GLN A 1 162 ? 29.744 12.037 34.585 1.00 17.23 161 GLN A CA 1
ATOM 2399 C C . GLN A 1 162 ? 30.853 12.995 34.981 1.00 18.44 161 GLN A C 1
ATOM 2400 O O . GLN A 1 162 ? 30.812 13.596 36.062 1.00 21.51 161 GLN A O 1
ATOM 2414 N N . THR A 1 163 ? 31.853 13.155 34.125 1.00 18.79 162 THR A N 1
ATOM 2415 C CA . THR A 1 163 ? 33.068 13.843 34.534 1.00 19.67 162 THR A CA 1
ATOM 2416 C C . THR A 1 163 ? 32.993 15.351 34.387 1.00 20.12 162 THR A C 1
ATOM 2417 O O . THR A 1 163 ? 33.608 16.067 35.190 1.00 22.47 162 THR A O 1
ATOM 2428 N N . ARG A 1 164 ? 32.239 15.851 33.405 1.00 19.20 163 ARG A N 1
ATOM 2429 C CA A ARG A 1 164 ? 32.117 17.283 33.176 0.58 19.44 163 ARG A CA 1
ATOM 2430 C CA B ARG A 1 164 ? 32.143 17.283 33.179 0.42 19.44 163 ARG A CA 1
ATOM 2431 C C . ARG A 1 164 ? 30.837 17.877 33.705 1.00 18.49 163 ARG A C 1
ATOM 2432 O O . ARG A 1 164 ? 30.826 19.032 34.141 1.00 20.91 163 ARG A O 1
ATOM 2473 N N . GLU A 1 165 ? 29.742 17.111 33.730 1.00 15.08 164 GLU A N 1
ATOM 2474 C CA . GLU A 1 165 ? 28.459 17.611 34.194 1.00 15.85 164 GLU A CA 1
ATOM 2475 C C . GLU A 1 165 ? 28.031 17.041 35.542 1.00 16.74 164 GLU A C 1
ATOM 2476 O O . GLU A 1 165 ? 26.976 17.436 36.054 1.00 16.68 164 GLU A O 1
ATOM 2488 N N . HIS A 1 166 ? 28.809 16.122 36.119 1.00 16.99 165 HIS A N 1
ATOM 2489 C CA . HIS A 1 166 ? 28.548 15.568 37.452 1.00 18.82 165 HIS A CA 1
ATOM 2490 C C . HIS A 1 166 ? 27.193 14.872 37.548 1.00 18.34 165 HIS A C 1
ATOM 2491 O O . HIS A 1 166 ? 26.502 14.944 38.571 1.00 20.48 165 HIS A O 1
ATOM 2505 N N . ILE A 1 167 ? 26.849 14.133 36.492 1.00 16.83 166 ILE A N 1
ATOM 2506 C CA . ILE A 1 167 ? 25.633 13.327 36.410 1.00 17.97 166 ILE A CA 1
ATOM 2507 C C . ILE A 1 167 ? 26.020 11.859 36.523 1.00 18.50 166 ILE A C 1
ATOM 2508 O O . ILE A 1 167 ? 26.789 11.345 35.697 1.00 20.21 166 ILE A O 1
ATOM 2524 N N . ALA A 1 168 ? 25.454 11.168 37.511 1.00 18.02 167 ALA A N 1
ATOM 2525 C CA . ALA A 1 168 ? 25.677 9.736 37.615 1.00 17.90 167 ALA A CA 1
ATOM 2526 C C . ALA A 1 168 ? 25.010 8.998 36.453 1.00 16.00 167 ALA A C 1
ATOM 2527 O O . ALA A 1 168 ? 23.923 9.371 36.006 1.00 15.93 167 ALA A O 1
ATOM 2534 N N . PRO A 1 169 ? 25.610 7.901 35.984 1.00 16.98 168 PRO A N 1
ATOM 2535 C CA . PRO A 1 169 ? 24.952 7.145 34.909 1.00 16.37 168 PRO A CA 1
ATOM 2536 C C . PRO A 1 169 ? 23.563 6.670 35.274 1.00 16.63 168 PRO A C 1
ATOM 2537 O O . PRO A 1 169 ? 22.712 6.536 34.391 1.00 14.61 168 PRO A O 1
ATOM 2548 N N . SER A 1 170 ? 23.305 6.419 36.555 1.00 17.70 169 SER A N 1
ATOM 2549 C CA . SER A 1 170 ? 21.985 5.996 36.989 1.00 20.11 169 SER A CA 1
ATOM 2550 C C . SER A 1 170 ? 20.923 7.069 36.774 1.00 18.39 169 SER A C 1
ATOM 2551 O O . SER A 1 170 ? 19.731 6.759 36.858 1.00 21.30 169 SER A O 1
ATOM 2559 N N . ASP A 1 171 ? 21.309 8.317 36.501 1.00 15.21 170 ASP A N 1
ATOM 2560 C CA . ASP A 1 171 ? 20.345 9.383 36.243 1.00 15.40 170 ASP A CA 1
ATOM 2561 C C . ASP A 1 171 ? 20.077 9.597 34.759 1.00 12.87 170 ASP A C 1
ATOM 2562 O O . ASP A 1 171 ? 19.336 10.520 34.395 1.00 14.21 170 ASP A O 1
ATOM 2571 N N . ILE A 1 172 ? 20.680 8.790 33.910 1.00 11.99 171 ILE A N 1
ATOM 2572 C CA . ILE A 1 172 ? 20.587 8.923 32.468 1.00 12.35 171 ILE A CA 1
ATOM 2573 C C . ILE A 1 172 ? 19.596 7.896 31.939 1.00 10.27 171 ILE A C 1
ATOM 2574 O O . ILE A 1 172 ? 19.528 6.751 32.411 1.00 11.89 171 ILE A O 1
ATOM 2590 N N . TYR A 1 173 ? 18.847 8.312 30.928 1.00 10.74 172 TYR A N 1
ATOM 2591 C CA . TYR A 1 173 ? 17.955 7.455 30.171 1.00 9.96 172 TYR A CA 1
ATOM 2592 C C . TYR A 1 173 ? 18.304 7.613 28.703 1.00 8.88 172 TYR A C 1
ATOM 2593 O O . TYR A 1 173 ? 18.736 8.682 28.256 1.00 8.80 172 TYR A O 1
ATOM 2611 N N . VAL A 1 174 ? 18.105 6.536 27.955 1.00 8.85 173 VAL A N 1
ATOM 2612 C CA . VAL A 1 174 ? 18.539 6.469 26.568 1.00 8.64 173 VAL A CA 1
ATOM 2613 C C . VAL A 1 174 ? 17.444 5.857 25.718 1.00 8.81 173 VAL A C 1
ATOM 2614 O O . VAL A 1 174 ? 16.799 4.895 26.121 1.00 10.13 173 VAL A O 1
ATOM 2627 N N . ALA A 1 175 ? 17.256 6.403 24.524 1.00 8.51 174 ALA A N 1
ATOM 2628 C CA . ALA A 1 175 ? 16.457 5.780 23.481 1.00 8.79 174 ALA A CA 1
ATOM 2629 C C . ALA A 1 175 ? 17.371 5.543 22.293 1.00 7.81 174 ALA A C 1
ATOM 2630 O O . ALA A 1 175 ? 18.059 6.463 21.839 1.00 8.79 174 ALA A O 1
ATOM 2637 N N . ILE A 1 176 ? 17.381 4.312 21.814 1.00 8.60 175 ILE A N 1
ATOM 2638 C CA . ILE A 1 176 ? 18.096 3.939 20.608 1.00 10.08 175 ILE A CA 1
ATOM 2639 C C . ILE A 1 176 ? 17.053 3.850 19.510 1.00 9.39 175 ILE A C 1
ATOM 2640 O O . ILE A 1 176 ? 16.110 3.054 19.601 1.00 10.63 175 ILE A O 1
ATOM 2656 N N . GLY A 1 177 ? 17.180 4.717 18.516 1.00 9.35 176 GLY A N 1
ATOM 2657 C CA . GLY A 1 177 ? 16.146 4.875 17.519 1.00 10.51 176 GLY A CA 1
ATOM 2658 C C . GLY A 1 177 ? 16.283 3.980 16.305 1.00 10.15 176 GLY A C 1
ATOM 2659 O O . GLY A 1 177 ? 17.164 3.121 16.220 1.00 10.12 176 GLY A O 1
ATOM 2663 N N . PRO A 1 178 ? 15.378 4.171 15.346 1.00 9.46 177 PRO A N 1
ATOM 2664 C CA . PRO A 1 178 ? 15.387 3.363 14.117 1.00 9.34 177 PRO A CA 1
ATOM 2665 C C . PRO A 1 178 ? 16.727 3.419 13.409 1.00 8.99 177 PRO A C 1
ATOM 2666 O O . PRO A 1 178 ? 17.330 4.479 13.253 1.00 9.29 177 PRO A O 1
ATOM 2677 N N . ALA A 1 179 ? 17.171 2.261 12.941 1.00 8.96 178 ALA A N 1
ATOM 2678 C CA . ALA A 1 179 ? 18.487 2.100 12.351 1.00 9.42 178 ALA A CA 1
ATOM 2679 C C . ALA A 1 179 ? 18.459 0.780 11.602 1.00 9.57 178 ALA A C 1
ATOM 2680 O O . ALA A 1 179 ? 17.494 0.020 11.683 1.00 11.12 178 ALA A O 1
ATOM 2687 N N . ILE A 1 180 ? 19.525 0.501 10.861 1.00 8.83 179 ILE A N 1
ATOM 2688 C CA . ILE A 1 180 ? 19.534 -0.740 10.096 1.00 9.93 179 ILE A CA 1
ATOM 2689 C C . ILE A 1 180 ? 19.718 -1.914 11.048 1.00 11.80 179 ILE A C 1
ATOM 2690 O O . ILE A 1 180 ? 20.545 -1.874 11.964 1.00 13.33 179 ILE A O 1
ATOM 2706 N N . GLY A 1 181 ? 18.916 -2.945 10.856 1.00 12.20 180 GLY A N 1
ATOM 2707 C CA . GLY A 1 181 ? 18.951 -4.112 11.709 1.00 14.20 180 GLY A CA 1
ATOM 2708 C C . GLY A 1 181 ? 19.812 -5.228 11.158 1.00 14.27 180 GLY A C 1
ATOM 2709 O O . GLY A 1 181 ? 20.285 -5.175 10.021 1.00 13.84 180 GLY A O 1
ATOM 2713 N N . PRO A 1 182 ? 20.040 -6.261 11.978 1.00 14.14 181 PRO A N 1
ATOM 2714 C CA . PRO A 1 182 ? 20.857 -7.396 11.525 1.00 15.87 181 PRO A CA 1
ATOM 2715 C C . PRO A 1 182 ? 20.177 -8.190 10.441 1.00 17.89 181 PRO A C 1
ATOM 2716 O O . PRO A 1 182 ? 20.842 -8.969 9.749 1.00 21.37 181 PRO A O 1
ATOM 2727 N N . CYS A 1 183 ? 18.866 -8.010 10.291 1.00 17.10 182 CYS A N 1
ATOM 2728 C CA . CYS A 1 183 ? 18.122 -8.529 9.152 1.00 19.05 182 CYS A CA 1
ATOM 2729 C C . CYS A 1 183 ? 18.712 -8.073 7.827 1.00 19.69 182 CYS A C 1
ATOM 2730 O O . CYS A 1 183 ? 18.636 -8.803 6.829 1.00 22.82 182 CYS A O 1
ATOM 2737 N N . CYS A 1 184 ? 19.309 -6.877 7.802 1.00 15.68 183 CYS A N 1
ATOM 2738 C CA . CYS A 1 184 ? 19.723 -6.230 6.567 1.00 16.92 183 CYS A CA 1
ATOM 2739 C C . CYS A 1 184 ? 21.190 -5.833 6.526 1.00 16.76 183 CYS A C 1
ATOM 2740 O O . CYS A 1 184 ? 21.679 -5.514 5.439 1.00 20.72 183 CYS A O 1
ATOM 2747 N N . TYR A 1 185 ? 21.900 -5.810 7.647 1.00 15.04 184 TYR A N 1
ATOM 2748 C CA . TYR A 1 185 ? 23.263 -5.281 7.706 1.00 15.15 184 TYR A CA 1
ATOM 2749 C C . TYR A 1 185 ? 24.241 -6.428 7.913 1.00 15.55 184 TYR A C 1
ATOM 2750 O O . TYR A 1 185 ? 24.307 -7.019 9.000 1.00 17.88 184 TYR A O 1
ATOM 2768 N N . THR A 1 186 ? 24.994 -6.746 6.864 1.00 16.75 185 THR A N 1
ATOM 2769 C CA . THR A 1 186 ? 26.028 -7.773 6.887 1.00 17.49 185 THR A CA 1
ATOM 2770 C C . THR A 1 186 ? 27.380 -7.105 6.687 1.00 18.64 185 THR A C 1
ATOM 2771 O O . THR A 1 186 ? 27.546 -6.287 5.778 1.00 21.42 185 THR A O 1
ATOM 2782 N N . VAL A 1 187 ? 28.344 -7.464 7.525 1.00 17.33 186 VAL A N 1
ATOM 2783 C CA . VAL A 1 187 ? 29.667 -6.856 7.523 1.00 16.26 186 VAL A CA 1
ATOM 2784 C C . VAL A 1 187 ? 30.722 -7.959 7.527 1.00 17.30 186 VAL A C 1
ATOM 2785 O O . VAL A 1 187 ? 30.421 -9.145 7.668 1.00 17.77 186 VAL A O 1
ATOM 2798 N N . ASP A 1 188 ? 31.978 -7.546 7.387 1.00 21.23 187 ASP A N 1
ATOM 2799 C CA . ASP A 1 188 ? 33.100 -8.468 7.297 1.00 23.70 187 ASP A CA 1
ATOM 2800 C C . ASP A 1 188 ? 33.878 -8.507 8.614 1.00 22.32 187 ASP A C 1
ATOM 2801 O O . ASP A 1 188 ? 33.521 -7.868 9.608 1.00 20.97 187 ASP A O 1
ATOM 2810 N N . ASP A 1 189 ? 34.959 -9.291 8.613 1.00 22.48 188 ASP A N 1
ATOM 2811 C CA . ASP A 1 189 ? 35.750 -9.489 9.822 1.00 25.72 188 ASP A CA 1
ATOM 2812 C C . ASP A 1 189 ? 36.340 -8.184 10.342 1.00 26.35 188 ASP A C 1
ATOM 2813 O O . ASP A 1 189 ? 36.455 -7.993 11.557 1.00 26.67 188 ASP A O 1
ATOM 2822 N N . ARG A 1 190 ? 36.749 -7.279 9.452 1.00 26.54 189 ARG A N 1
ATOM 2823 C CA . ARG A 1 190 ? 37.375 -6.054 9.947 1.00 28.03 189 ARG A CA 1
ATOM 2824 C C . ARG A 1 190 ? 36.400 -5.229 10.787 1.00 24.76 189 ARG A C 1
ATOM 2825 O O . ARG A 1 190 ? 36.791 -4.637 11.801 1.00 24.93 189 ARG A O 1
ATOM 2846 N N . VAL A 1 191 ? 35.121 -5.202 10.411 1.00 20.62 190 VAL A N 1
ATOM 2847 C CA . VAL A 1 191 ? 34.163 -4.445 11.207 1.00 18.88 190 VAL A CA 1
ATOM 2848 C C . VAL A 1 191 ? 33.984 -5.093 12.576 1.00 18.07 190 VAL A C 1
ATOM 2849 O O . VAL A 1 191 ? 34.096 -4.433 13.613 1.00 17.67 190 VAL A O 1
ATOM 2862 N N . VAL A 1 192 ? 33.715 -6.396 12.610 1.00 18.18 191 VAL A N 1
ATOM 2863 C CA . VAL A 1 192 ? 33.462 -7.022 13.903 1.00 20.66 191 VAL A CA 1
ATOM 2864 C C . VAL A 1 192 ? 34.720 -7.009 14.761 1.00 21.70 191 VAL A C 1
ATOM 2865 O O . VAL A 1 192 ? 34.651 -6.830 15.983 1.00 21.60 191 VAL A O 1
ATOM 2878 N N . ASP A 1 193 ? 35.891 -7.165 14.135 1.00 22.51 192 ASP A N 1
ATOM 2879 C CA . ASP A 1 193 ? 37.145 -7.084 14.879 1.00 24.61 192 ASP A CA 1
ATOM 2880 C C . ASP A 1 193 ? 37.342 -5.710 15.513 1.00 23.16 192 ASP A C 1
ATOM 2881 O O . ASP A 1 193 ? 37.916 -5.609 16.605 1.00 24.74 192 ASP A O 1
ATOM 2890 N N . SER A 1 194 ? 36.870 -4.647 14.856 1.00 21.13 193 SER A N 1
ATOM 2891 C CA . SER A 1 194 ? 36.961 -3.311 15.439 1.00 21.10 193 SER A CA 1
ATOM 2892 C C . SER A 1 194 ? 36.016 -3.147 16.625 1.00 19.32 193 SER A C 1
ATOM 2893 O O . SER A 1 194 ? 36.273 -2.330 17.516 1.00 20.98 193 SER A O 1
ATOM 2901 N N . LEU A 1 195 ? 34.907 -3.878 16.639 1.00 17.63 194 LEU A N 1
ATOM 2902 C CA . LEU A 1 195 ? 33.932 -3.742 17.710 1.00 17.89 194 LEU A CA 1
ATOM 2903 C C . LEU A 1 195 ? 34.274 -4.585 18.929 1.00 19.66 194 LEU A C 1
ATOM 2904 O O . LEU A 1 195 ? 33.902 -4.216 20.051 1.00 20.68 194 LEU A O 1
ATOM 2920 N N . ARG A 1 196 ? 35.004 -5.681 18.746 1.00 21.76 195 ARG A N 1
ATOM 2921 C CA . ARG A 1 196 ? 35.276 -6.595 19.854 1.00 24.61 195 ARG A CA 1
ATOM 2922 C C . ARG A 1 196 ? 35.864 -5.909 21.079 1.00 25.33 195 ARG A C 1
ATOM 2923 O O . ARG A 1 196 ? 35.367 -6.156 22.192 1.00 23.70 195 ARG A O 1
ATOM 2944 N N . PRO A 1 197 ? 36.898 -5.065 20.964 1.00 24.92 196 PRO A N 1
ATOM 2945 C CA . PRO A 1 197 ? 37.524 -4.508 22.176 1.00 25.36 196 PRO A CA 1
ATOM 2946 C C . PRO A 1 197 ? 36.646 -3.533 22.934 1.00 24.86 196 PRO A C 1
ATOM 2947 O O . PRO A 1 197 ? 36.983 -3.189 24.071 1.00 26.53 196 PRO A O 1
ATOM 2958 N N . THR A 1 198 ? 35.540 -3.079 22.360 1.00 22.05 197 THR A N 1
ATOM 2959 C CA . THR A 1 198 ? 34.669 -2.124 23.030 1.00 23.35 197 THR A CA 1
ATOM 2960 C C . THR A 1 198 ? 33.631 -2.797 23.921 1.00 23.30 197 THR A C 1
ATOM 2961 O O . THR A 1 198 ? 32.858 -2.097 24.587 1.00 24.19 197 THR A O 1
ATOM 2972 N N . LEU A 1 199 ? 33.576 -4.125 23.929 1.00 23.19 198 LEU A N 1
ATOM 2973 C CA . LEU A 1 199 ? 32.606 -4.861 24.720 1.00 26.90 198 LEU A CA 1
ATOM 2974 C C . LEU A 1 199 ? 33.297 -5.618 25.847 1.00 30.46 198 LEU A C 1
ATOM 2975 O O . LEU A 1 199 ? 34.452 -6.027 25.710 1.00 30.97 198 LEU A O 1
ATOM 2991 N N . PRO A 1 200 ? 32.601 -5.823 26.970 1.00 32.47 199 PRO A N 1
ATOM 2992 C CA . PRO A 1 200 ? 33.222 -6.537 28.081 1.00 35.80 199 PRO A CA 1
ATOM 2993 C C . PRO A 1 200 ? 33.615 -7.948 27.666 1.00 39.09 199 PRO A C 1
ATOM 2994 O O . PRO A 1 200 ? 32.974 -8.553 26.794 1.00 39.23 199 PRO A O 1
ATOM 3005 N N . PRO A 1 201 ? 34.646 -8.503 28.300 1.00 43.21 200 PRO A N 1
ATOM 3006 C CA . PRO A 1 201 ? 35.147 -9.816 27.845 1.00 46.62 200 PRO A CA 1
ATOM 3007 C C . PRO A 1 201 ? 34.114 -10.931 27.906 1.00 48.93 200 PRO A C 1
ATOM 3008 O O . PRO A 1 201 ? 34.170 -11.859 27.090 1.00 50.20 200 PRO A O 1
ATOM 3019 N N . GLU A 1 202 ? 33.186 -10.880 28.857 1.00 49.37 201 GLU A N 1
ATOM 3020 C CA . GLU A 1 202 ? 32.153 -11.895 29.011 1.00 50.18 201 GLU A CA 1
ATOM 3021 C C . GLU A 1 202 ? 30.939 -11.630 28.133 1.00 45.76 201 GLU A C 1
ATOM 3022 O O . GLU A 1 202 ? 30.034 -12.465 28.082 1.00 46.14 201 GLU A O 1
ATOM 3034 N N . SER A 1 203 ? 30.928 -10.522 27.401 1.00 40.74 202 SER A N 1
ATOM 3035 C CA . SER A 1 203 ? 29.692 -10.024 26.821 1.00 36.88 202 SER A CA 1
ATOM 3036 C C . SER A 1 203 ? 29.195 -10.936 25.701 1.00 30.88 202 SER A C 1
ATOM 3037 O O . SER A 1 203 ? 29.999 -11.467 24.927 1.00 31.19 202 SER A O 1
ATOM 3045 N N . PRO A 1 204 ? 27.878 -11.126 25.579 1.00 27.07 203 PRO A N 1
ATOM 3046 C CA . PRO A 1 204 ? 27.335 -11.717 24.349 1.00 26.31 203 PRO A CA 1
ATOM 3047 C C . PRO A 1 204 ? 27.653 -10.816 23.166 1.00 23.67 203 PRO A C 1
ATOM 3048 O O . PRO A 1 204 ? 27.722 -9.593 23.291 1.00 25.88 203 PRO A O 1
ATOM 3059 N N . LEU A 1 205 ? 27.860 -11.426 22.017 1.00 21.66 204 LEU A N 1
ATOM 3060 C CA . LEU A 1 205 ? 28.291 -10.645 20.862 1.00 19.57 204 LEU A CA 1
ATOM 3061 C C . LEU A 1 205 ? 27.093 -10.240 20.020 1.00 16.87 204 LEU A C 1
ATOM 3062 O O . LEU A 1 205 ? 26.244 -11.085 19.722 1.00 18.12 204 LEU A O 1
ATOM 3078 N N . PRO A 1 206 ? 27.016 -8.972 19.595 1.00 14.86 205 PRO A N 1
ATOM 3079 C CA . PRO A 1 206 ? 25.838 -8.492 18.850 1.00 14.95 205 PRO A CA 1
ATOM 3080 C C . PRO A 1 206 ? 25.935 -8.725 17.352 1.00 14.03 205 PRO A C 1
ATOM 3081 O O . PRO A 1 206 ? 25.595 -7.864 16.534 1.00 15.46 205 PRO A O 1
ATOM 3092 N N . TRP A 1 207 ? 26.398 -9.911 16.987 1.00 14.49 206 TRP A N 1
ATOM 3093 C CA . TRP A 1 207 ? 26.475 -10.304 15.596 1.00 16.03 206 TRP A CA 1
ATOM 3094 C C . TRP A 1 207 ? 26.407 -11.817 15.540 1.00 17.78 206 TRP A C 1
ATOM 3095 O O . TRP A 1 207 ? 26.621 -12.504 16.542 1.00 19.22 206 TRP A O 1
ATOM 3116 N N . ARG A 1 208 ? 26.092 -12.317 14.349 1.00 16.75 207 ARG A N 1
ATOM 3117 C CA . ARG A 1 208 ? 25.986 -13.742 14.063 1.00 18.62 207 ARG A CA 1
ATOM 3118 C C . ARG A 1 208 ? 26.672 -14.000 12.727 1.00 16.95 207 ARG A C 1
ATOM 3119 O O . ARG A 1 208 ? 26.413 -13.280 11.764 1.00 16.36 207 ARG A O 1
ATOM 3140 N N . GLU A 1 209 ? 27.547 -15.004 12.655 1.00 17.38 208 GLU A N 1
ATOM 3141 C CA . GLU A 1 209 ? 28.236 -15.317 11.406 1.00 20.72 208 GLU A CA 1
ATOM 3142 C C . GLU A 1 209 ? 27.278 -16.128 10.552 1.00 20.18 208 GLU A C 1
ATOM 3143 O O . GLU A 1 209 ? 26.920 -17.250 10.913 1.00 22.94 208 GLU A O 1
ATOM 3155 N N . THR A 1 210 ? 26.825 -15.546 9.445 1.00 17.87 209 THR A N 1
ATOM 3156 C CA . THR A 1 210 ? 25.819 -16.184 8.608 1.00 19.13 209 THR A CA 1
ATOM 3157 C C . THR A 1 210 ? 26.426 -16.989 7.472 1.00 19.56 209 THR A C 1
ATOM 3158 O O . THR A 1 210 ? 25.771 -17.906 6.962 1.00 20.89 209 THR A O 1
ATOM 3169 N N . SER A 1 211 ? 27.653 -16.669 7.070 1.00 18.81 210 SER A N 1
ATOM 3170 C CA . SER A 1 211 ? 28.471 -17.477 6.179 1.00 22.06 210 SER A CA 1
ATOM 3171 C C . SER A 1 211 ? 29.910 -17.112 6.498 1.00 23.29 210 SER A C 1
ATOM 3172 O O . SER A 1 211 ? 30.151 -16.129 7.206 1.00 22.07 210 SER A O 1
ATOM 3180 N N . PRO A 1 212 ? 30.878 -17.917 6.076 1.00 25.82 211 PRO A N 1
ATOM 3181 C CA . PRO A 1 212 ? 32.272 -17.625 6.459 1.00 28.05 211 PRO A CA 1
ATOM 3182 C C . PRO A 1 212 ? 32.696 -16.191 6.183 1.00 26.76 211 PRO A C 1
ATOM 3183 O O . PRO A 1 212 ? 32.633 -15.718 5.046 1.00 27.71 211 PRO A O 1
ATOM 3194 N N . GLY A 1 213 ? 33.101 -15.485 7.240 1.00 24.62 212 GLY A N 1
ATOM 3195 C CA . GLY A 1 213 ? 33.581 -14.125 7.123 1.00 23.8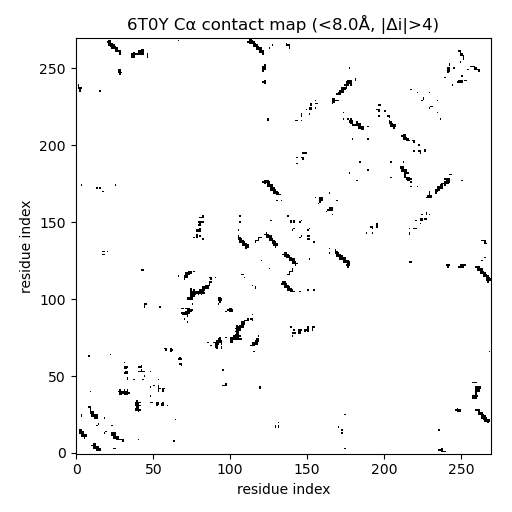9 212 GLY A CA 1
ATOM 3196 C C . GLY A 1 213 ? 32.518 -13.072 6.947 1.00 22.26 212 GLY A C 1
ATOM 3197 O O . GLY A 1 213 ? 32.857 -11.916 6.687 1.00 23.70 212 GLY A O 1
ATOM 3201 N N . GLN A 1 214 ? 31.247 -13.432 7.074 1.00 20.01 213 GLN A N 1
ATOM 3202 C CA . GLN A 1 214 ? 30.136 -12.511 6.904 1.00 19.48 213 GLN A CA 1
ATOM 3203 C C . GLN A 1 214 ? 29.282 -12.573 8.156 1.00 18.14 213 GLN A C 1
ATOM 3204 O O . GLN A 1 214 ? 28.918 -13.670 8.610 1.00 19.67 213 GLN A O 1
ATOM 3218 N N . TYR A 1 215 ? 28.960 -11.402 8.703 1.00 15.55 214 TYR A N 1
ATOM 3219 C CA . TYR A 1 215 ? 28.301 -11.308 9.993 1.00 15.44 214 TYR A CA 1
ATOM 3220 C C . TYR A 1 215 ? 27.095 -10.393 9.902 1.00 13.91 214 TYR A C 1
ATOM 3221 O O . TYR A 1 215 ? 27.207 -9.245 9.451 1.00 15.37 214 TYR A O 1
ATOM 3239 N N . ALA A 1 216 ? 25.953 -10.903 10.342 1.00 13.80 215 ALA A N 1
ATOM 3240 C CA . ALA A 1 216 ? 24.762 -10.090 10.529 1.00 13.66 215 ALA A CA 1
ATOM 3241 C C . ALA A 1 216 ? 24.958 -9.279 11.803 1.00 14.15 215 ALA A C 1
ATOM 3242 O O . ALA A 1 216 ? 25.067 -9.844 12.893 1.00 16.64 215 ALA A O 1
ATOM 3249 N N . LEU A 1 217 ? 25.042 -7.965 11.678 1.00 13.86 216 LEU A N 1
ATOM 3250 C CA . LEU A 1 217 ? 25.459 -7.103 12.772 1.00 14.07 216 LEU A CA 1
ATOM 3251 C C . LEU A 1 217 ? 24.279 -6.307 13.304 1.00 14.12 216 LEU A C 1
ATOM 3252 O O . LEU A 1 217 ? 23.523 -5.707 12.532 1.00 14.01 216 LEU A O 1
ATOM 3268 N N . ASP A 1 218 ? 24.152 -6.274 14.628 1.00 12.78 217 ASP A N 1
ATOM 3269 C CA . ASP A 1 218 ? 23.110 -5.517 15.323 1.00 12.90 217 ASP A CA 1
ATOM 3270 C C . ASP A 1 218 ? 23.757 -4.333 16.053 1.00 11.42 217 ASP A C 1
ATOM 3271 O O . ASP A 1 218 ? 24.151 -4.436 17.218 1.00 12.47 217 ASP A O 1
ATOM 3280 N N . LEU A 1 219 ? 23.868 -3.194 15.355 1.00 10.54 218 LEU A N 1
ATOM 3281 C CA . LEU A 1 219 ? 24.508 -2.027 15.949 1.00 11.93 218 LEU A CA 1
ATOM 3282 C C . LEU A 1 219 ? 23.688 -1.441 17.092 1.00 10.54 218 LEU A C 1
ATOM 3283 O O . LEU A 1 219 ? 24.259 -0.829 18.001 1.00 10.79 218 LEU A O 1
ATOM 3299 N N . LYS A 1 220 ? 22.365 -1.600 17.077 1.00 11.29 219 LYS A N 1
ATOM 3300 C CA . LYS A 1 220 ? 21.571 -1.132 18.207 1.00 11.45 219 LYS A CA 1
ATOM 3301 C C . LYS A 1 220 ? 22.001 -1.855 19.468 1.00 11.72 219 LYS A C 1
ATOM 3302 O O . LYS A 1 220 ? 22.248 -1.240 20.511 1.00 11.91 219 LYS A O 1
ATOM 3321 N N . GLU A 1 221 ? 22.142 -3.172 19.369 1.00 11.90 220 GLU A N 1
ATOM 3322 C CA . GLU A 1 221 ? 22.531 -3.966 20.518 1.00 13.25 220 GLU A CA 1
ATOM 3323 C C . GLU A 1 221 ? 23.971 -3.687 20.929 1.00 11.25 220 GLU A C 1
ATOM 3324 O O . GLU A 1 221 ? 24.269 -3.636 22.123 1.00 13.28 220 GLU A O 1
ATOM 3336 N N . ALA A 1 222 ? 24.876 -3.481 19.964 1.00 11.31 221 ALA A N 1
ATOM 3337 C CA . ALA A 1 222 ? 26.245 -3.117 20.307 1.00 10.63 221 ALA A CA 1
ATOM 3338 C C . ALA A 1 222 ? 26.272 -1.857 21.160 1.00 9.70 221 ALA A C 1
ATOM 3339 O O . ALA A 1 222 ? 26.960 -1.789 22.187 1.00 11.39 221 ALA A O 1
ATOM 3346 N N . ASN A 1 223 ? 25.482 -0.860 20.784 1.00 9.92 222 ASN A N 1
ATOM 3347 C CA . ASN A 1 223 ? 25.447 0.375 21.550 1.00 10.05 222 ASN A CA 1
ATOM 3348 C C . ASN A 1 223 ? 24.774 0.193 22.904 1.00 9.34 222 ASN A C 1
ATOM 3349 O O . ASN A 1 223 ? 25.237 0.747 23.898 1.00 10.20 222 ASN A O 1
ATOM 3360 N N . ARG A 1 224 ? 23.715 -0.617 22.976 1.00 9.43 223 ARG A N 1
ATOM 3361 C CA . ARG A 1 224 ? 23.114 -0.920 24.267 1.00 10.47 223 ARG A CA 1
ATOM 3362 C C . ARG A 1 224 ? 24.112 -1.585 25.206 1.00 10.60 223 ARG A C 1
ATOM 3363 O O . ARG A 1 224 ? 24.201 -1.231 26.387 1.00 10.87 223 ARG A O 1
ATOM 3384 N N . LEU A 1 225 ? 24.871 -2.557 24.704 1.00 11.14 224 LEU A N 1
ATOM 3385 C CA . LEU A 1 225 ? 25.864 -3.211 25.550 1.00 13.01 224 LEU A CA 1
ATOM 3386 C C . LEU A 1 225 ? 26.919 -2.222 26.035 1.00 12.53 224 LEU A C 1
ATOM 3387 O O . LEU A 1 225 ? 27.354 -2.282 27.188 1.00 13.74 224 LEU A O 1
ATOM 3403 N N . GLN A 1 226 ? 27.351 -1.294 25.175 1.00 11.60 225 GLN A N 1
ATOM 3404 C CA . GLN A 1 226 ? 28.322 -0.293 25.614 1.00 11.99 225 GLN A CA 1
ATOM 3405 C C . GLN A 1 226 ? 27.738 0.628 26.682 1.00 10.98 225 GLN A C 1
ATOM 3406 O O . GLN A 1 226 ? 28.429 1.016 27.633 1.00 13.15 225 GLN A O 1
ATOM 3420 N N . LEU A 1 227 ? 26.463 0.991 26.535 1.00 10.63 226 LEU A N 1
ATOM 3421 C CA . LEU A 1 227 ? 25.810 1.859 27.511 1.00 11.26 226 LEU A CA 1
ATOM 3422 C C . LEU A 1 227 ? 25.668 1.163 28.855 1.00 11.52 226 LEU 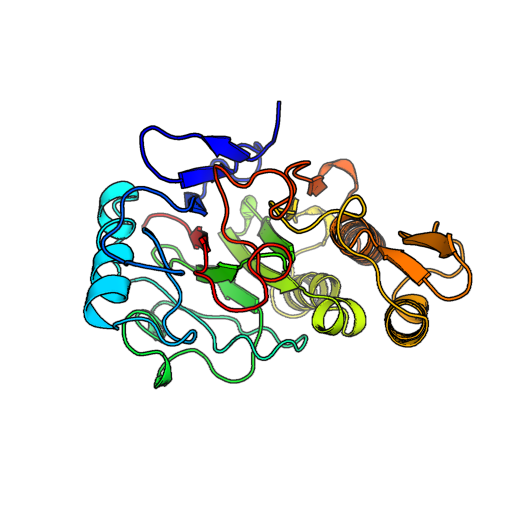A C 1
ATOM 3423 O O . LEU A 1 227 ? 25.901 1.775 29.903 1.00 12.38 226 LEU A O 1
ATOM 3439 N N . LEU A 1 228 ? 25.310 -0.119 28.841 1.00 11.79 227 LEU A N 1
ATOM 3440 C CA . LEU A 1 228 ? 25.252 -0.893 30.073 1.00 13.48 227 LEU A CA 1
ATOM 3441 C C . LEU A 1 228 ? 26.610 -0.915 30.753 1.00 14.48 227 LEU A C 1
ATOM 3442 O O . LEU A 1 228 ? 26.711 -0.704 31.965 1.00 16.35 227 LEU A O 1
ATOM 3458 N N . ALA A 1 229 ? 27.672 -1.154 29.982 1.00 14.61 228 ALA A N 1
ATOM 3459 C CA . ALA A 1 229 ? 29.014 -1.200 30.552 1.00 16.83 228 ALA A CA 1
ATOM 3460 C C . ALA A 1 229 ? 29.440 0.151 31.115 1.00 17.17 228 ALA A C 1
ATOM 3461 O O . ALA A 1 229 ? 30.220 0.202 32.076 1.00 19.68 228 ALA A O 1
ATOM 3468 N N . ALA A 1 230 ? 28.937 1.248 30.538 1.00 15.10 229 ALA A N 1
ATOM 3469 C CA . ALA A 1 230 ? 29.212 2.592 31.022 1.00 15.01 229 ALA A CA 1
ATOM 3470 C C . ALA A 1 230 ? 28.394 2.962 32.256 1.00 15.14 229 ALA A C 1
ATOM 3471 O O . ALA A 1 230 ? 28.633 4.028 32.831 1.00 18.66 229 ALA A O 1
ATOM 3478 N N . GLY A 1 231 ? 27.446 2.123 32.682 1.00 14.15 230 GLY A N 1
ATOM 3479 C CA . GLY A 1 231 ? 26.707 2.334 33.906 1.00 15.24 230 GLY A CA 1
ATOM 3480 C C . GLY A 1 231 ? 25.258 2.728 33.730 1.00 14.31 230 GLY A C 1
ATOM 3481 O O . GLY A 1 231 ? 24.562 2.893 34.739 1.00 16.88 230 GLY A O 1
ATOM 3485 N N . VAL A 1 232 ? 24.769 2.884 32.506 1.00 12.64 231 VAL A N 1
ATOM 3486 C CA . VAL A 1 232 ? 23.356 3.246 32.340 1.00 12.38 231 VAL A CA 1
ATOM 3487 C C . VAL A 1 232 ? 22.507 2.027 32.674 1.00 11.86 231 VAL A C 1
ATOM 3488 O O . VAL A 1 232 ? 22.772 0.931 32.149 1.00 12.60 231 VAL A O 1
ATOM 3501 N N . PRO A 1 233 ? 21.512 2.146 33.549 1.00 11.39 232 PRO A N 1
ATOM 3502 C CA . PRO A 1 233 ? 20.756 0.961 33.956 1.00 12.03 232 PRO A CA 1
ATOM 3503 C C . PRO A 1 233 ? 19.965 0.357 32.802 1.00 11.76 232 PRO A C 1
ATOM 3504 O O . PRO A 1 233 ? 19.400 1.060 31.965 1.00 12.29 232 PRO A O 1
ATOM 3515 N N . ASN A 1 234 ? 19.874 -0.973 32.821 1.00 12.03 233 ASN A N 1
ATOM 3516 C CA . ASN A 1 234 ? 19.128 -1.704 31.806 1.00 13.50 233 ASN A CA 1
ATOM 3517 C C . ASN A 1 234 ? 17.729 -1.131 31.610 1.00 13.45 233 ASN A C 1
ATOM 3518 O O . ASN A 1 234 ? 17.273 -0.952 30.475 1.00 14.33 233 ASN A O 1
ATOM 3529 N N . SER A 1 235 ? 17.017 -0.864 32.703 1.00 11.79 234 SER A N 1
ATOM 3530 C CA . SER A 1 235 ? 15.641 -0.404 32.589 1.00 14.61 234 SER A CA 1
ATOM 3531 C C . SER A 1 235 ? 15.539 1.044 32.135 1.00 12.81 234 SER A C 1
ATOM 3532 O O . SER A 1 235 ? 14.424 1.540 31.964 1.00 14.09 234 SER A O 1
ATOM 3540 N N . HIS A 1 236 ? 16.651 1.729 31.950 1.00 11.71 235 HIS A N 1
ATOM 3541 C CA . HIS A 1 236 ? 16.664 3.087 31.428 1.00 11.50 235 HIS A CA 1
ATOM 3542 C C . HIS A 1 236 ? 16.961 3.161 29.936 1.00 10.37 235 HIS A C 1
ATOM 3543 O O . HIS A 1 236 ? 17.018 4.267 29.390 1.00 11.20 235 HIS A O 1
ATOM 3557 N N . ILE A 1 237 ? 17.203 2.026 29.287 1.00 10.90 236 ILE A N 1
ATOM 3558 C CA . ILE A 1 237 ? 17.581 1.968 27.877 1.00 11.09 236 ILE A CA 1
ATOM 3559 C C . ILE A 1 237 ? 16.424 1.382 27.082 1.00 12.08 236 ILE A C 1
ATOM 3560 O O . ILE A 1 237 ? 16.058 0.210 27.259 1.00 14.68 236 ILE A O 1
ATOM 3576 N N . TYR A 1 238 ? 15.847 2.203 26.209 1.00 10.41 237 TYR A N 1
ATOM 3577 C CA . TYR A 1 238 ? 14.744 1.824 25.343 1.00 10.71 237 TYR A CA 1
ATOM 3578 C C . TYR A 1 238 ? 15.281 1.666 23.932 1.00 11.07 237 TYR A C 1
ATOM 3579 O O . TYR A 1 238 ? 16.067 2.494 23.470 1.00 13.80 237 TYR A O 1
ATOM 3597 N N . VAL A 1 239 ? 14.860 0.620 23.234 1.00 11.83 238 VAL A N 1
ATOM 3598 C CA . VAL A 1 239 ? 15.397 0.325 21.909 1.00 12.54 238 VAL A CA 1
ATOM 3599 C C . VAL A 1 239 ? 14.258 0.164 20.915 1.00 12.81 238 VAL A C 1
ATOM 3600 O O . VAL A 1 239 ? 13.381 -0.684 21.096 1.00 15.40 238 VAL A O 1
ATOM 3613 N N . SER A 1 240 ? 14.284 0.950 19.850 1.00 11.25 239 SER A N 1
ATOM 3614 C CA . SER A 1 240 ? 13.334 0.767 18.768 1.00 11.19 239 SER A CA 1
ATOM 3615 C C . SER A 1 240 ? 13.622 -0.531 18.022 1.00 12.15 239 SER A C 1
ATOM 3616 O O . SER A 1 240 ? 14.775 -0.901 17.802 1.00 14.24 239 SER A O 1
ATOM 3624 N N . GLU A 1 241 ? 12.569 -1.197 17.588 1.00 13.17 240 GLU A N 1
ATOM 3625 C CA . GLU A 1 241 ? 12.707 -2.378 16.750 1.00 15.52 240 GLU A CA 1
ATOM 3626 C C . GLU A 1 241 ? 12.582 -2.058 15.266 1.00 15.00 240 GLU A C 1
ATOM 3627 O O . GLU A 1 241 ? 12.645 -2.973 14.436 1.00 19.68 240 GLU A O 1
ATOM 3639 N N . ARG A 1 242 ? 12.434 -0.792 14.911 1.00 12.56 241 ARG A N 1
ATOM 3640 C CA . ARG A 1 242 ? 12.271 -0.423 13.515 1.00 12.21 241 ARG A CA 1
ATOM 3641 C C . ARG A 1 242 ? 13.608 -0.463 12.789 1.00 12.07 241 ARG A C 1
ATOM 3642 O O . ARG A 1 242 ? 14.594 0.117 13.256 1.00 12.13 241 ARG A O 1
ATOM 3663 N N . CYS A 1 243 ? 13.616 -1.131 11.632 1.00 12.58 242 CYS A N 1
ATOM 3664 C CA . CYS A 1 243 ? 14.750 -1.194 10.717 1.00 11.32 242 CYS A CA 1
ATOM 3665 C C . CYS A 1 243 ? 14.524 -0.228 9.557 1.00 11.05 242 CYS A C 1
ATOM 3666 O O . CYS A 1 243 ? 13.497 -0.298 8.875 1.00 12.09 242 CYS A O 1
ATOM 3673 N N . THR A 1 244 ? 15.499 0.647 9.321 1.00 9.16 243 THR A N 1
ATOM 3674 C CA . THR A 1 244 ? 15.378 1.648 8.271 1.00 9.28 243 THR A CA 1
ATOM 3675 C C . THR A 1 244 ? 15.374 1.027 6.881 1.00 8.82 243 THR A C 1
ATOM 3676 O O . THR A 1 244 ? 14.744 1.560 5.967 1.00 11.33 243 THR A O 1
ATOM 3687 N N . SER A 1 245 ? 16.071 -0.089 6.697 1.00 9.24 244 SER A N 1
ATOM 3688 C CA . SER A 1 245 ? 16.047 -0.757 5.405 1.00 10.94 244 SER A CA 1
ATOM 3689 C C . SER A 1 245 ? 14.731 -1.501 5.180 1.00 11.31 244 SER A C 1
ATOM 3690 O O . SER A 1 245 ? 14.137 -1.403 4.103 1.00 13.96 244 SER A O 1
ATOM 3698 N N . CYS A 1 246 ? 14.235 -2.212 6.194 1.00 10.99 245 CYS A N 1
ATOM 3699 C CA . CYS A 1 246 ? 12.975 -2.941 6.047 1.00 12.81 245 CYS A CA 1
ATOM 3700 C C . CYS A 1 246 ? 11.776 -2.014 5.859 1.00 13.23 245 CYS A C 1
ATOM 3701 O O . CYS A 1 246 ? 10.870 -2.328 5.085 1.00 15.43 245 CYS A O 1
ATOM 3708 N N . GLU A 1 247 ? 11.710 -0.906 6.598 1.00 13.88 246 GLU A N 1
ATOM 3709 C CA . GLU A 1 247 ? 10.518 -0.053 6.642 1.00 15.55 246 GLU A CA 1
ATOM 3710 C C . GLU A 1 247 ? 10.658 1.030 5.574 1.00 14.34 246 GLU A C 1
ATOM 3711 O O . GLU A 1 247 ? 10.764 2.229 5.841 1.00 14.27 246 GLU A O 1
ATOM 3723 N N . GLU A 1 248 ? 10.643 0.554 4.323 1.00 15.91 247 GLU A N 1
ATOM 3724 C CA . GLU A 1 248 ? 10.877 1.418 3.169 1.00 18.39 247 GLU A CA 1
ATOM 3725 C C . GLU A 1 248 ? 9.804 2.480 3.008 1.00 15.69 247 GLU A C 1
ATOM 3726 O O . GLU A 1 248 ? 10.056 3.516 2.388 1.00 18.95 247 GLU A O 1
ATOM 3738 N N . ALA A 1 249 ? 8.592 2.240 3.511 1.00 14.83 248 ALA A N 1
ATOM 3739 C CA . ALA A 1 249 ? 7.545 3.244 3.397 1.00 15.23 248 ALA A CA 1
ATOM 3740 C C . ALA A 1 249 ? 7.755 4.417 4.332 1.00 14.63 248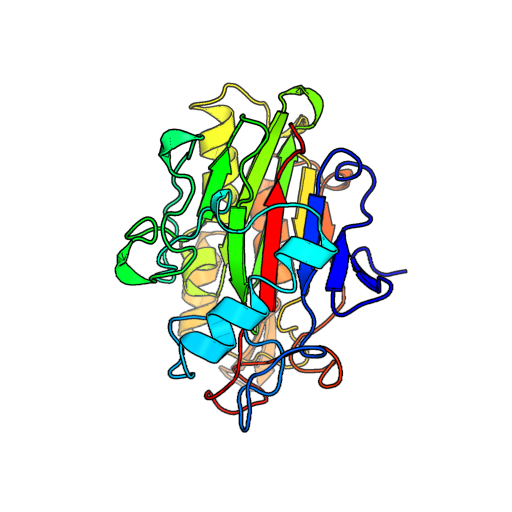 ALA A C 1
ATOM 3741 O O . ALA A 1 249 ? 7.064 5.436 4.190 1.00 15.75 248 ALA A O 1
ATOM 3748 N N . LEU A 1 250 ? 8.658 4.287 5.294 1.00 13.19 249 LEU A N 1
ATOM 3749 C CA . LEU A 1 250 ? 8.906 5.347 6.247 1.00 12.10 249 LEU A CA 1
ATOM 3750 C C . LEU A 1 250 ? 10.279 5.964 6.118 1.00 9.99 249 LEU A C 1
ATOM 3751 O O . LEU A 1 250 ? 10.421 7.156 6.400 1.00 10.22 249 LEU A O 1
ATOM 3767 N N . PHE A 1 251 ? 11.291 5.211 5.698 1.00 8.98 250 PHE A N 1
ATOM 3768 C CA . PHE A 1 251 ? 12.655 5.650 5.880 1.00 8.59 250 PHE A CA 1
ATOM 3769 C C . PHE A 1 251 ? 13.484 5.598 4.611 1.00 8.36 250 PHE A C 1
ATOM 3770 O O . PHE A 1 251 ? 13.352 4.688 3.786 1.00 8.96 250 PHE A O 1
ATOM 3787 N N . PHE A 1 252 ? 14.369 6.585 4.504 1.00 6.95 251 PHE A N 1
ATOM 3788 C CA . PHE A 1 252 ? 15.537 6.498 3.655 1.00 7.20 251 PHE A CA 1
ATOM 3789 C C . PHE A 1 252 ? 16.505 5.484 4.253 1.00 6.80 251 PHE A C 1
ATOM 3790 O O . PHE A 1 252 ? 16.618 5.358 5.479 1.00 7.95 251 PHE A O 1
ATOM 3807 N N . SER A 1 253 ? 17.213 4.763 3.384 1.00 7.26 252 SER A N 1
ATOM 3808 C CA . SER A 1 253 ? 18.208 3.787 3.827 1.00 7.36 252 SER A CA 1
ATOM 3809 C C . SER A 1 253 ? 19.402 3.819 2.886 1.00 7.27 252 SER A C 1
ATOM 3810 O O . SER A 1 253 ? 19.265 3.494 1.702 1.00 8.20 252 SER A O 1
ATOM 3818 N N . HIS A 1 254 ? 20.567 4.187 3.410 1.00 6.78 253 HIS A N 1
ATOM 3819 C CA . HIS A 1 254 ? 21.776 4.193 2.606 1.00 8.24 253 HIS A CA 1
ATOM 3820 C C . HIS A 1 254 ? 22.010 2.842 1.944 1.00 8.64 253 HIS A C 1
ATOM 3821 O O . HIS A 1 254 ? 22.400 2.774 0.772 1.00 10.02 253 HIS A O 1
ATOM 3835 N N . ARG A 1 255 ? 21.788 1.750 2.678 1.00 8.43 254 ARG A N 1
ATOM 3836 C CA . ARG A 1 255 ? 22.039 0.432 2.116 1.00 10.31 254 ARG A CA 1
ATOM 3837 C C . ARG A 1 255 ? 20.982 0.053 1.090 1.00 9.91 254 ARG A C 1
ATOM 3838 O O . ARG A 1 255 ? 21.307 -0.335 -0.038 1.00 11.44 254 ARG A O 1
ATOM 3859 N N . ARG A 1 256 ? 19.709 0.154 1.461 1.00 10.12 255 ARG A N 1
ATOM 3860 C CA . ARG A 1 256 ? 18.659 -0.300 0.554 1.00 10.37 255 ARG A CA 1
ATOM 3861 C C . ARG A 1 256 ? 18.633 0.541 -0.710 1.00 10.57 255 ARG A C 1
ATOM 3862 O O . ARG A 1 256 ? 18.364 0.032 -1.801 1.00 11.70 255 ARG A O 1
ATOM 3883 N N . ASP A 1 257 ? 18.859 1.839 -0.579 1.00 9.10 256 ASP A N 1
ATOM 3884 C CA . ASP A 1 257 ? 18.765 2.797 -1.673 1.00 9.86 256 ASP A CA 1
ATOM 3885 C C . ASP A 1 257 ? 20.090 2.940 -2.431 1.00 10.71 256 ASP A C 1
ATOM 3886 O O . ASP A 1 257 ? 20.256 3.865 -3.246 1.00 12.54 256 ASP A O 1
ATOM 3895 N N . ARG A 1 258 ? 21.063 2.087 -2.129 1.00 10.58 257 ARG A N 1
ATOM 3896 C CA . ARG A 1 258 ? 22.287 1.968 -2.917 1.00 12.63 257 ARG A CA 1
ATOM 3897 C C . ARG A 1 258 ? 23.091 3.256 -2.924 1.00 10.52 257 ARG A C 1
ATOM 3898 O O . ARG A 1 258 ? 23.715 3.606 -3.924 1.00 11.39 257 ARG A O 1
ATOM 3919 N N . GLY A 1 259 ? 23.118 3.928 -1.778 1.00 9.92 258 GLY A N 1
ATOM 3920 C CA . GLY A 1 259 ? 24.058 4.984 -1.505 1.00 9.71 258 GLY A CA 1
ATOM 3921 C C . GLY A 1 259 ? 23.625 6.377 -1.892 1.00 8.36 258 GLY A C 1
ATOM 3922 O O . GLY A 1 259 ? 24.291 7.338 -1.504 1.00 10.56 258 GLY A O 1
ATOM 3926 N N . THR A 1 260 ? 22.531 6.537 -2.618 1.00 8.36 259 THR A N 1
ATOM 3927 C CA . THR A 1 260 ? 22.055 7.865 -2.990 1.00 9.88 259 THR A CA 1
ATOM 3928 C C . THR A 1 260 ? 20.635 7.985 -2.473 1.00 10.35 259 THR A C 1
ATOM 3929 O O . THR A 1 260 ? 19.714 7.381 -3.029 1.00 10.41 259 THR A O 1
ATOM 3940 N N . THR A 1 261 ? 20.469 8.737 -1.393 1.00 8.43 260 THR A N 1
ATOM 3941 C CA . THR A 1 261 ? 19.184 8.832 -0.723 1.00 8.19 260 THR A CA 1
ATOM 3942 C C . THR A 1 261 ? 19.176 10.045 0.194 1.00 6.98 260 THR A C 1
ATOM 3943 O O . THR A 1 261 ? 20.187 10.718 0.399 1.00 8.20 260 THR A O 1
ATOM 3954 N N . GLY A 1 262 ? 17.999 10.312 0.724 1.00 7.23 261 GLY A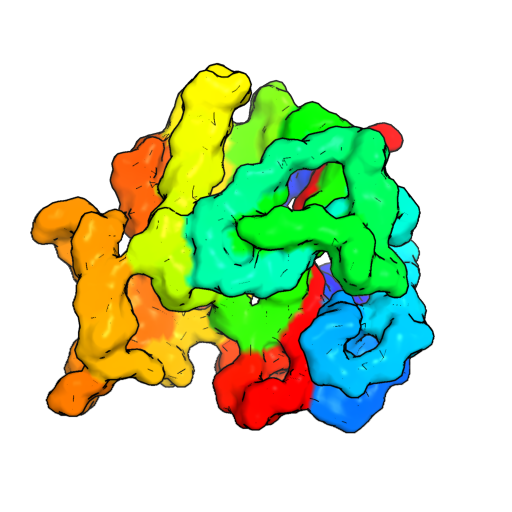 N 1
ATOM 3955 C CA . GLY A 1 262 ? 17.813 11.356 1.704 1.00 8.30 261 GLY A CA 1
ATOM 3956 C C . GLY A 1 262 ? 18.303 10.983 3.093 1.00 6.71 261 GLY A C 1
ATOM 3957 O O . GLY A 1 262 ? 18.876 9.922 3.332 1.00 6.95 261 GLY A O 1
ATOM 3961 N N . ARG A 1 263 ? 18.060 11.891 4.022 1.00 6.55 262 ARG A N 1
ATOM 3962 C CA . ARG A 1 263 ? 18.341 11.686 5.427 1.00 6.18 262 ARG A CA 1
ATOM 3963 C C . ARG A 1 263 ? 17.126 12.090 6.242 1.00 6.69 262 ARG A C 1
ATOM 3964 O O . ARG A 1 263 ? 16.493 13.117 5.980 1.00 7.49 262 ARG A O 1
ATOM 3985 N N . MET A 1 264 ? 16.810 11.281 7.237 1.00 6.62 263 MET A N 1
ATOM 3986 C CA . MET A 1 264 ? 15.905 11.691 8.295 1.00 6.64 263 MET A CA 1
ATOM 3987 C C . MET A 1 264 ? 16.670 12.550 9.293 1.00 6.94 263 MET A C 1
ATOM 3988 O O . MET A 1 264 ? 17.886 12.460 9.409 1.00 7.93 263 MET A O 1
ATOM 4002 N N . LEU A 1 265 ? 15.935 13.380 10.017 1.00 6.94 264 LEU A N 1
ATOM 4003 C CA . LEU A 1 265 ? 16.497 14.156 11.108 1.00 7.17 264 LEU A CA 1
ATOM 4004 C C . LEU A 1 265 ? 16.046 13.553 12.427 1.00 6.92 264 LEU A C 1
ATOM 4005 O O . LEU A 1 265 ? 14.850 13.385 12.658 1.00 7.62 264 LEU A O 1
ATOM 4021 N N . ALA A 1 266 ? 17.010 13.227 13.276 1.00 6.61 265 ALA A N 1
ATOM 4022 C CA . ALA A 1 266 ? 16.776 12.947 14.683 1.00 6.48 265 ALA A CA 1
ATOM 4023 C C . ALA A 1 266 ? 16.956 14.254 15.423 1.00 6.45 265 ALA A C 1
ATOM 4024 O O . ALA A 1 266 ? 17.865 15.034 15.136 1.00 6.85 265 ALA A O 1
ATOM 4031 N N . PHE A 1 267 ? 16.112 14.490 16.417 1.00 6.44 266 PHE A N 1
ATOM 4032 C CA . PHE A 1 267 ? 16.148 15.763 17.109 1.00 7.06 266 PHE A CA 1
ATOM 4033 C C . PHE A 1 267 ? 15.771 15.577 18.570 1.00 7.70 266 PHE A C 1
ATOM 4034 O O . PHE A 1 267 ? 14.999 14.686 18.927 1.00 7.30 266 PHE A O 1
ATOM 4051 N N . ILE A 1 268 ? 16.329 16.435 19.417 1.00 7.24 267 ILE A N 1
ATOM 4052 C CA . ILE A 1 268 ? 15.971 16.496 20.822 1.00 7.57 267 ILE A CA 1
ATOM 4053 C C . ILE A 1 268 ? 16.267 17.894 21.338 1.00 7.95 267 ILE A C 1
ATOM 4054 O O . ILE A 1 268 ? 17.313 18.477 21.051 1.00 8.61 267 ILE A O 1
ATOM 4070 N N . GLY A 1 269 ? 15.357 18.417 22.148 1.00 8.37 268 GLY A N 1
ATOM 4071 C CA . GLY A 1 269 ? 15.554 19.700 22.792 1.00 9.74 268 GLY A CA 1
ATOM 4072 C C . GLY A 1 269 ? 14.446 19.882 23.801 1.00 10.65 268 GLY A C 1
ATOM 4073 O O . GLY A 1 269 ? 13.527 19.073 23.893 1.00 12.51 268 GLY A O 1
ATOM 4077 N N . ARG A 1 270 ? 14.553 20.951 24.573 1.00 11.16 269 ARG A N 1
ATOM 4078 C CA . ARG A 1 270 ? 13.535 21.312 25.546 1.00 13.38 269 ARG A CA 1
ATOM 4079 C C . ARG A 1 270 ? 12.996 22.690 25.206 1.00 13.40 269 ARG A C 1
ATOM 4080 O O . ARG A 1 270 ? 13.750 23.580 24.812 1.00 14.43 269 ARG A O 1
ATOM 4101 N N . ARG A 1 271 ? 11.689 22.871 25.368 1.00 15.23 270 ARG A N 1
ATOM 4102 C CA . ARG A 1 271 ? 11.078 24.153 25.064 1.00 19.47 270 ARG A CA 1
ATOM 4103 C C . ARG A 1 271 ? 11.423 25.174 26.139 1.00 24.95 270 ARG A C 1
ATOM 4104 O O . ARG A 1 271 ? 11.485 24.850 27.326 1.00 22.30 270 ARG A O 1
ATOM 4125 N N . GLU A 1 272 ? 11.676 26.404 25.701 1.00 31.01 271 GLU A N 1
ATOM 4126 C CA . GLU A 1 272 ? 11.908 27.534 26.593 1.00 41.40 271 GLU A CA 1
ATOM 4127 C C . GLU A 1 272 ? 10.584 28.265 26.805 1.00 50.17 271 GLU A C 1
ATOM 4128 O O . GLU A 1 272 ? 10.048 28.886 25.882 1.00 50.78 271 GLU A O 1
#

Radius of gyration: 17.19 Å; Cα contacts (8 Å, |Δi|>4): 676; chains: 1; bounding box: 38×48×45 Å

B-factor: mean 17.71, std 10.48, range [6.18, 62.88]

Sequence (270 aa):
PDIFQQEARGWLRCGAPPFAGAVAGLTTKHGGESKGPFASLNMGLHVGDDRTDVVNNRRRRRLAEWLAFPLERWVCCEQVHGADIQQKVTKSDRGNGAQDFATAVPGVDGLYTDEAGVLLALCFADCVPIYFVAPSAGLVGLAHAGWRGTAGGIAGHMVWLWQTRREHIAPSDIYVAIGPAIGPCCYTVDDRVVDSLRPTLPPESPLPWRETSPGQYALDLKEANRLQLLAAGVPNSHIYVSERCTSCEEALFFSHRRDRGTTGRMLAFIGRRE

InterPro domains:
  IPR003730 Multi-copper polyphenol oxidoreductase [PF02578] (28-267)
  IPR003730 Multi-copper polyphenol oxidoreductase [PTHR30616] (24-270)
  IPR003730 Multi-copper polyphenol oxidoreductase [TIGR00726] (35-268)
  IPR003730 Multi-copper polyphenol oxidoreductase [cd16833] (72-268)
  IPR011324 Cytotoxic necrotizing factor-like, catalytic [SSF64438] (5-270)
  IPR038371 Multi-copper polyphenol oxidoreductase superfamily [G3DSA:3.60.140.10] (1-274)

CATH classification: 3.60.140.10

Solvent-accessible surface area: 10843 Å² total; per-residue (Å²): 166,32,30,0,79,98,56,91,151,7,15,0,96,6,45,2,98,23,2,92,70,9,9,2,0,0,0,2,26,98,41,20,68,5,141,58,72,21,47,24,0,0,0,0,33,78,32,73,28,77,130,81,31,1,16,68,0,7,97,81,0,9,134,60,3,74,4,48,0,91,82,0,0,8,4,66,25,75,81,25,23,82,20,70,80,0,44,86,103,28,73,28,44,1,2,52,70,74,93,73,9,3,98,32,10,0,0,0,4,1,60,54,25,0,0,0,0,1,0,10,3,6,12,30,0,0,0,0,0,6,0,66,108,49,12,4,0,0,0,0,7,0,4,44,122,1,0,28,48,19,0,0,19,54,0,2,130,4,0,80,61,153,32,152,19,45,16,63,66,0,57,0,0,0,0,0,0,6,4,55,90,35,31,48,13,64,63,141,8,0,76,36,1,104,111,38,15,57,151,168,18,96,89,7,29,184,101,87,53,128,22,72,20,14,0,36,3,15,50,1,0,58,18,10,0,54,67,32,38,2,41,90,90,28,16,54,49,1,157,41,9,0,12,78,55,100,77,35,0,2,0,95,103,58,44,224,37,76,2,0,40,0,0,0,0,0,0,59,134,109